Protein AF-A0A024HDV5-F1 (afdb_monomer)

Secondary structure (DSSP, 8-state):
----EE--HHHHHHHHHHTTS-EEEEEEEEESSSS-EEEEEEEEEE-SSEEEEEEEETTEEEEEEEETT-TTHHHHHHHHHHHHHTT-TTS-PPPPP-----------SS-HHHHHHHHHHHHH-EEEEE--SSSSPEEEEEEEETTTTEEEEEEEE-SSS-EEEEEEEES-HHHHHHHHHHHHHHHHHHHSPPP-

Structure (mmCIF, N/CA/C/O backbone):
data_AF-A0A024HDV5-F1
#
_entry.id   AF-A0A024HDV5-F1
#
loop_
_atom_site.group_PDB
_atom_site.id
_atom_site.type_symbol
_atom_site.label_atom_id
_atom_site.label_alt_id
_atom_site.label_comp_id
_atom_site.label_asym_id
_atom_site.label_entity_id
_atom_site.label_seq_id
_atom_site.pdbx_PDB_ins_code
_atom_site.Cartn_x
_atom_site.Cartn_y
_atom_site.Cartn_z
_atom_site.occupancy
_atom_site.B_iso_or_equiv
_atom_site.auth_seq_id
_atom_site.auth_comp_id
_atom_site.auth_asym_id
_atom_site.auth_atom_id
_atom_site.pdbx_PDB_model_num
ATOM 1 N N . MET A 1 1 ? -21.410 15.016 -10.626 1.00 43.00 1 MET A N 1
ATOM 2 C CA . MET A 1 1 ? -20.176 14.421 -10.070 1.00 43.00 1 MET A CA 1
ATOM 3 C C . MET A 1 1 ? -19.532 13.602 -11.172 1.00 43.00 1 MET A C 1
ATOM 5 O O . MET A 1 1 ? -20.099 12.591 -11.567 1.00 43.00 1 MET A O 1
ATOM 9 N N . SER A 1 2 ? -18.441 14.092 -11.751 1.00 50.19 2 SER A N 1
ATOM 10 C CA . SER A 1 2 ? -17.769 13.458 -12.889 1.00 50.19 2 SER A CA 1
ATOM 11 C C . SER A 1 2 ? -17.036 12.207 -12.403 1.00 50.19 2 SER A C 1
ATOM 13 O O . SER A 1 2 ? -16.219 12.295 -11.489 1.00 50.19 2 SER A O 1
ATOM 15 N N . GLN A 1 3 ? -17.354 11.036 -12.957 1.00 60.84 3 GLN A N 1
ATOM 16 C CA . GLN A 1 3 ? -16.639 9.806 -12.619 1.00 60.84 3 GLN A CA 1
ATOM 17 C C . GLN A 1 3 ? -15.253 9.865 -13.261 1.00 60.84 3 GLN A C 1
ATOM 19 O O . GLN A 1 3 ? -15.145 9.796 -14.478 1.00 60.84 3 GLN A O 1
ATOM 24 N N . VAL A 1 4 ? -14.210 10.032 -12.446 1.00 78.19 4 VAL A N 1
ATOM 25 C CA . VAL A 1 4 ? -12.822 9.980 -12.918 1.00 78.19 4 VAL A CA 1
ATOM 26 C C . VAL A 1 4 ? -12.331 8.543 -12.805 1.00 78.19 4 VAL A C 1
ATOM 28 O O . VAL A 1 4 ? -12.373 7.963 -11.716 1.00 78.19 4 VAL A O 1
ATOM 31 N N . PHE A 1 5 ? -11.906 7.974 -13.928 1.00 82.06 5 PHE A N 1
ATOM 32 C CA . PHE A 1 5 ? -11.278 6.660 -14.014 1.00 82.06 5 PHE A CA 1
ATOM 33 C C . PHE A 1 5 ? -9.759 6.803 -14.024 1.00 82.06 5 PHE A C 1
ATOM 35 O O . PHE A 1 5 ? -9.225 7.597 -14.798 1.00 82.06 5 PHE A O 1
ATOM 42 N N . THR A 1 6 ? -9.078 6.013 -13.194 1.00 84.81 6 THR A N 1
ATOM 43 C CA . THR A 1 6 ? -7.614 5.991 -13.094 1.00 84.81 6 THR A CA 1
ATOM 44 C C . THR A 1 6 ? -7.074 4.563 -13.145 1.00 84.81 6 THR A C 1
ATOM 46 O O . THR A 1 6 ? -7.779 3.591 -12.832 1.00 84.81 6 THR A O 1
ATOM 49 N N . LEU A 1 7 ? -5.817 4.423 -13.563 1.00 85.81 7 LEU A N 1
ATOM 50 C CA . LEU A 1 7 ? -5.067 3.174 -13.457 1.00 85.81 7 LEU A CA 1
ATOM 51 C C . LEU A 1 7 ? -4.498 3.015 -12.041 1.00 85.81 7 LEU A C 1
ATOM 53 O O . LEU A 1 7 ? -4.229 3.989 -11.345 1.00 85.81 7 LEU A O 1
ATOM 57 N N . SER A 1 8 ? -4.310 1.769 -11.602 1.00 82.62 8 SER A N 1
ATOM 58 C CA . SER A 1 8 ? -3.619 1.487 -10.338 1.00 82.62 8 SER A CA 1
ATOM 59 C C . SER A 1 8 ? -2.098 1.542 -10.497 1.00 82.62 8 SER A C 1
ATOM 61 O O . SER A 1 8 ? -1.574 1.251 -11.574 1.00 82.62 8 SER A O 1
ATOM 63 N N . ASP A 1 9 ? -1.376 1.776 -9.398 1.00 79.94 9 ASP A N 1
ATOM 64 C CA . ASP A 1 9 ? 0.097 1.725 -9.375 1.00 79.94 9 ASP A CA 1
ATOM 65 C C . ASP A 1 9 ? 0.648 0.372 -9.841 1.00 79.94 9 ASP A C 1
ATOM 67 O O . ASP A 1 9 ? 1.657 0.293 -10.540 1.00 79.94 9 ASP A O 1
ATOM 71 N N . GLN A 1 10 ? -0.060 -0.716 -9.525 1.00 82.50 10 GLN A N 1
ATOM 72 C CA . GLN A 1 10 ? 0.281 -2.045 -10.028 1.00 82.50 10 GLN A CA 1
ATOM 73 C C . GLN A 1 10 ? 0.149 -2.125 -11.556 1.00 82.50 10 GLN A C 1
ATOM 75 O O . GLN A 1 10 ? 0.992 -2.733 -12.211 1.00 82.50 10 GLN A O 1
ATOM 80 N N . SER A 1 11 ? -0.884 -1.505 -12.137 1.00 85.19 11 SER A N 1
ATOM 81 C CA . SER A 1 11 ? -1.066 -1.471 -13.595 1.00 85.19 11 SER A CA 1
ATOM 82 C C . SER A 1 11 ? 0.036 -0.647 -14.265 1.00 85.19 11 SER A C 1
ATOM 84 O O . SER A 1 11 ? 0.549 -1.057 -15.301 1.00 85.19 11 SER A O 1
ATOM 86 N N . LEU A 1 12 ? 0.468 0.455 -13.641 1.00 86.00 12 LEU A N 1
ATOM 87 C CA . LEU A 1 12 ? 1.605 1.267 -14.091 1.00 86.00 12 LEU A CA 1
ATOM 88 C C . LEU A 1 12 ? 2.929 0.488 -14.085 1.00 86.00 12 LEU A C 1
ATOM 90 O O . LEU A 1 12 ? 3.687 0.530 -15.061 1.00 86.00 12 LEU A O 1
ATOM 94 N N . ALA A 1 13 ? 3.200 -0.258 -13.012 1.00 85.62 13 ALA A N 1
ATOM 95 C CA . ALA A 1 13 ? 4.378 -1.118 -12.927 1.00 85.62 13 ALA A CA 1
ATOM 96 C C . ALA A 1 13 ? 4.353 -2.199 -14.021 1.00 85.62 13 ALA A C 1
ATOM 98 O O . ALA A 1 13 ? 5.334 -2.387 -14.738 1.00 85.62 13 ALA A O 1
ATOM 99 N N . LEU A 1 14 ? 3.200 -2.845 -14.222 1.00 88.25 14 LEU A N 1
ATOM 100 C CA . LEU A 1 14 ? 3.026 -3.841 -15.280 1.00 88.25 14 LEU A CA 1
ATOM 101 C C . LEU A 1 14 ? 3.193 -3.240 -16.679 1.00 88.25 14 LEU A C 1
ATOM 103 O O . LEU A 1 14 ? 3.855 -3.850 -17.510 1.00 88.25 14 LEU A O 1
ATOM 107 N N . MET A 1 15 ? 2.647 -2.052 -16.950 1.00 89.25 15 MET A N 1
ATOM 108 C CA . MET A 1 15 ? 2.812 -1.375 -18.243 1.00 89.25 15 MET A CA 1
ATOM 109 C C . MET A 1 15 ? 4.277 -1.051 -18.542 1.00 89.25 15 MET A C 1
ATOM 111 O O . MET A 1 15 ? 4.703 -1.169 -19.688 1.00 89.25 15 MET A O 1
ATOM 115 N N . THR A 1 16 ? 5.054 -0.689 -17.518 1.00 88.44 16 THR A N 1
ATOM 116 C CA . THR A 1 16 ? 6.496 -0.434 -17.657 1.00 88.44 16 THR A CA 1
ATOM 117 C C . THR A 1 16 ? 7.224 -1.668 -18.181 1.00 88.44 16 THR A C 1
ATOM 119 O O . THR A 1 16 ? 7.959 -1.577 -19.161 1.00 88.44 16 THR A O 1
ATOM 122 N N . GLU A 1 17 ? 6.951 -2.835 -17.598 1.00 89.62 17 GLU A N 1
ATOM 123 C CA . GLU A 1 17 ? 7.529 -4.094 -18.070 1.00 89.62 17 GLU A CA 1
ATOM 124 C C . GLU A 1 17 ? 6.977 -4.503 -19.438 1.00 89.62 17 GLU A C 1
ATOM 126 O O . GLU A 1 17 ? 7.721 -4.919 -20.321 1.00 89.62 17 GLU A O 1
ATOM 131 N N . GLN A 1 18 ? 5.672 -4.349 -19.658 1.00 90.69 18 GLN A N 1
ATOM 132 C CA . GLN A 1 18 ? 4.998 -4.778 -20.885 1.00 90.69 18 GLN A CA 1
ATOM 133 C C . GLN A 1 18 ? 5.420 -3.982 -22.119 1.00 90.69 18 GLN A C 1
ATOM 135 O O . GLN A 1 18 ? 5.420 -4.536 -23.214 1.00 90.69 18 GLN A O 1
ATOM 140 N N . LEU A 1 19 ? 5.843 -2.727 -21.961 1.00 88.75 19 LEU A N 1
ATOM 141 C CA . LEU A 1 19 ? 6.432 -1.934 -23.043 1.00 88.75 19 LEU A CA 1
ATOM 142 C C . LEU A 1 19 ? 7.752 -2.517 -23.574 1.00 88.75 19 LEU A C 1
ATOM 144 O O . LEU A 1 19 ? 8.164 -2.185 -24.687 1.00 88.75 19 LEU A O 1
ATOM 148 N N . ASN A 1 20 ? 8.397 -3.412 -22.818 1.00 87.19 20 ASN A N 1
ATOM 149 C CA . ASN A 1 20 ? 9.575 -4.139 -23.280 1.00 87.19 20 ASN A CA 1
ATOM 150 C C . ASN A 1 20 ? 9.230 -5.348 -24.165 1.00 87.19 20 ASN A C 1
ATOM 152 O O . ASN A 1 20 ? 10.140 -5.918 -24.773 1.00 87.19 20 ASN A O 1
ATOM 156 N N . PHE A 1 21 ? 7.955 -5.720 -24.297 1.00 88.75 21 PHE A N 1
ATOM 157 C CA . PHE A 1 21 ? 7.517 -6.899 -25.042 1.00 88.75 21 PHE A CA 1
ATOM 158 C C . PHE A 1 21 ? 6.491 -6.543 -26.120 1.00 88.75 21 PHE A C 1
ATOM 160 O O . PHE A 1 21 ? 5.687 -5.632 -25.962 1.00 88.75 21 PHE A O 1
ATOM 167 N N . SER A 1 22 ? 6.474 -7.317 -27.204 1.00 90.06 22 SER A N 1
ATOM 168 C CA . SER A 1 22 ? 5.362 -7.295 -28.158 1.00 90.06 22 SER A CA 1
ATOM 169 C C . SER A 1 22 ? 4.303 -8.296 -27.707 1.00 90.06 22 SER A C 1
ATOM 171 O O . SER A 1 22 ? 4.614 -9.464 -27.472 1.00 90.06 22 SER A O 1
ATOM 173 N N . GLY A 1 23 ? 3.054 -7.865 -27.564 1.00 91.19 23 GLY A N 1
ATOM 174 C CA . GLY A 1 23 ? 2.008 -8.719 -27.009 1.00 91.19 23 GLY A CA 1
ATOM 175 C C . GLY A 1 23 ? 0.676 -8.016 -26.802 1.00 91.19 23 GLY A C 1
ATOM 176 O O . GLY A 1 23 ? 0.520 -6.836 -27.101 1.00 91.19 23 GLY A O 1
ATOM 177 N N . ALA A 1 24 ? -0.304 -8.766 -26.302 1.00 92.19 24 ALA A N 1
ATOM 178 C CA . ALA A 1 24 ? -1.600 -8.235 -25.905 1.00 92.19 24 ALA A CA 1
ATOM 179 C C . ALA A 1 24 ? -1.808 -8.445 -24.403 1.00 92.19 24 ALA A C 1
ATOM 181 O O . ALA A 1 24 ? -1.646 -9.552 -23.893 1.00 92.19 24 ALA A O 1
ATOM 182 N N . PHE A 1 25 ? -2.205 -7.384 -23.715 1.00 92.12 25 PHE A N 1
ATOM 183 C CA . PHE A 1 25 ? -2.336 -7.312 -22.268 1.00 92.12 25 PHE A CA 1
ATOM 184 C C . PHE A 1 25 ? -3.703 -6.740 -21.912 1.00 92.12 25 PHE A C 1
ATOM 186 O O . PHE A 1 25 ? -4.240 -5.900 -22.631 1.00 92.12 25 PHE A O 1
ATOM 193 N N . ASN A 1 26 ? -4.276 -7.193 -20.803 1.00 91.50 26 ASN A N 1
ATOM 194 C CA . ASN A 1 26 ? -5.556 -6.690 -20.319 1.00 91.50 26 ASN A CA 1
ATOM 195 C C . ASN A 1 26 ? -5.314 -5.883 -19.051 1.00 91.50 26 ASN A C 1
ATOM 197 O O . ASN A 1 26 ? -4.616 -6.349 -18.151 1.00 91.50 26 ASN A O 1
ATOM 201 N N . HIS A 1 27 ? -5.915 -4.702 -18.983 1.00 90.94 27 HIS A N 1
ATOM 202 C CA . HIS A 1 27 ? -5.866 -3.832 -17.812 1.00 90.94 27 HIS A CA 1
ATOM 203 C C . HIS A 1 27 ? -7.271 -3.394 -17.424 1.00 90.94 27 HIS A C 1
ATOM 205 O O . HIS A 1 27 ? -8.255 -3.648 -18.126 1.00 90.94 27 HIS A O 1
ATOM 211 N N . THR A 1 28 ? -7.384 -2.760 -16.265 1.00 86.50 28 THR A N 1
ATOM 212 C CA . THR A 1 28 ? -8.661 -2.258 -15.767 1.00 86.50 28 THR A CA 1
ATOM 213 C C . THR A 1 28 ? -8.468 -0.895 -15.126 1.00 86.50 28 THR A C 1
ATOM 215 O O . THR A 1 28 ? -7.701 -0.767 -14.174 1.00 86.50 28 THR A O 1
ATOM 218 N N . CYS A 1 29 ? -9.199 0.102 -15.617 1.00 83.94 29 CYS A N 1
ATOM 219 C CA . CYS A 1 29 ? -9.316 1.404 -14.970 1.00 83.94 29 CYS A CA 1
ATOM 220 C C . CYS A 1 29 ? -10.452 1.353 -13.948 1.00 83.94 29 CYS A C 1
ATOM 222 O O . CYS A 1 29 ? -11.497 0.742 -14.196 1.00 83.94 29 CYS A O 1
ATOM 224 N N . ARG A 1 30 ? -10.268 1.993 -12.794 1.00 82.62 30 ARG A N 1
ATOM 225 C CA . ARG A 1 30 ? -11.275 2.029 -11.725 1.00 82.62 30 ARG A CA 1
ATOM 226 C C . ARG A 1 30 ? -11.669 3.462 -11.426 1.00 82.62 30 ARG A C 1
ATOM 228 O O . ARG A 1 30 ? -10.840 4.362 -11.503 1.00 82.62 30 ARG A O 1
ATOM 235 N N . SER A 1 31 ? -12.934 3.667 -11.080 1.00 76.88 31 SER A N 1
ATOM 236 C CA . SER A 1 31 ? -13.394 4.960 -10.585 1.00 76.88 31 SER A CA 1
ATOM 237 C C . SER A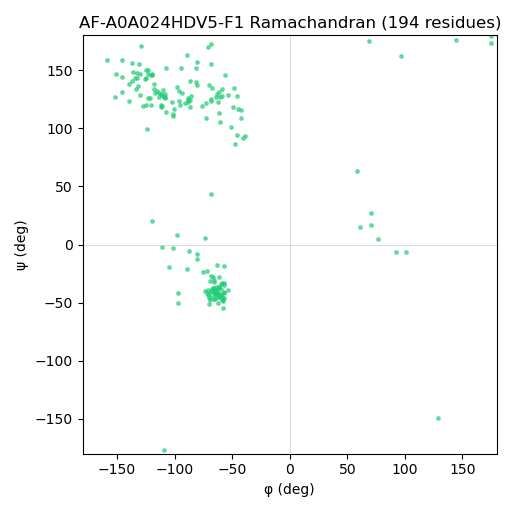 1 31 ? -13.050 5.118 -9.103 1.00 76.88 31 SER A C 1
ATOM 239 O O . SER A 1 31 ? -13.263 4.196 -8.318 1.00 76.88 31 SER A O 1
ATOM 241 N N . ALA A 1 32 ? -12.569 6.295 -8.697 1.00 63.53 32 ALA A N 1
ATOM 242 C CA . ALA A 1 32 ? -12.297 6.589 -7.285 1.00 63.53 32 ALA A CA 1
ATOM 243 C C . ALA A 1 32 ? -13.580 6.683 -6.430 1.00 63.53 32 ALA A C 1
ATOM 245 O O . ALA A 1 32 ? -13.557 6.414 -5.233 1.00 63.53 32 ALA A O 1
ATOM 246 N N . TYR A 1 33 ? -14.708 7.043 -7.051 1.00 59.03 33 TYR A N 1
ATOM 247 C CA . TYR A 1 33 ? -15.966 7.353 -6.358 1.00 59.03 33 TYR A CA 1
ATOM 248 C C . TYR A 1 33 ? -17.067 6.317 -6.597 1.00 59.03 33 TYR A C 1
ATOM 250 O O . TYR A 1 33 ? -18.168 6.441 -6.063 1.00 59.03 33 TYR A O 1
ATOM 258 N N . SER A 1 34 ? -16.810 5.299 -7.421 1.00 63.06 34 SER A N 1
ATOM 259 C CA . SER A 1 34 ? -17.801 4.274 -7.731 1.00 63.06 34 SER A CA 1
ATOM 260 C C . SER A 1 34 ? -17.157 2.907 -7.931 1.00 63.06 34 SER A C 1
ATOM 262 O O . SER A 1 34 ? -15.980 2.793 -8.251 1.00 63.06 34 SER A O 1
ATOM 264 N N . ARG A 1 35 ? -17.946 1.838 -7.780 1.00 66.75 35 ARG A N 1
ATOM 265 C CA . ARG A 1 35 ? -17.486 0.465 -8.055 1.00 66.75 35 ARG A CA 1
ATOM 266 C C . ARG A 1 35 ? -17.349 0.167 -9.556 1.00 66.75 35 ARG A C 1
ATOM 268 O O . ARG A 1 35 ? -17.095 -0.982 -9.910 1.00 66.75 35 ARG A O 1
ATOM 275 N N . HIS A 1 36 ? -17.532 1.161 -10.429 1.00 72.81 36 HIS A N 1
ATOM 276 C CA . HIS A 1 36 ? -17.417 0.979 -11.870 1.00 72.81 36 HIS A CA 1
ATOM 277 C C . HIS A 1 36 ? -15.965 0.745 -12.279 1.00 72.81 36 HIS A C 1
ATOM 279 O O . HIS A 1 36 ? -15.033 1.402 -11.803 1.00 72.81 36 HIS A O 1
ATOM 285 N N . GLN A 1 37 ? -15.800 -0.215 -13.181 1.00 81.69 37 GLN A N 1
ATOM 286 C CA . GLN A 1 37 ? -14.518 -0.632 -13.720 1.00 81.69 37 GLN A CA 1
ATOM 287 C C . GLN A 1 37 ? -14.631 -0.693 -15.237 1.00 81.69 37 GLN A C 1
ATOM 289 O O . GLN A 1 37 ? -15.617 -1.212 -15.760 1.00 81.69 37 GLN A O 1
ATOM 294 N N . ILE A 1 38 ? -13.617 -0.184 -15.927 1.00 84.06 38 ILE A N 1
ATOM 295 C CA . ILE A 1 38 ? -13.529 -0.232 -17.383 1.00 84.06 38 ILE A CA 1
ATOM 296 C C . ILE A 1 38 ? -12.381 -1.161 -17.743 1.00 84.06 38 ILE A C 1
ATOM 298 O O . ILE A 1 38 ? -11.237 -0.931 -17.352 1.00 84.06 38 ILE A O 1
ATOM 302 N N . GLN A 1 39 ? -12.694 -2.223 -18.477 1.00 87.81 39 GLN A N 1
ATOM 303 C CA . GLN A 1 39 ? -11.680 -3.118 -19.019 1.00 87.81 39 GLN A CA 1
ATOM 304 C C . GLN A 1 39 ? -11.104 -2.529 -20.300 1.00 87.81 39 GLN A C 1
ATOM 306 O O . GLN A 1 39 ? -11.836 -1.998 -21.138 1.00 87.81 39 GLN A O 1
ATOM 311 N N . LEU A 1 40 ? -9.794 -2.669 -20.464 1.00 91.25 40 LEU A N 1
ATOM 312 C CA . LEU A 1 40 ? -9.104 -2.284 -21.683 1.00 91.25 40 LEU A CA 1
ATOM 313 C C . LEU A 1 40 ? -8.161 -3.388 -22.133 1.00 91.25 40 LEU A C 1
ATOM 315 O O . LEU A 1 40 ? -7.557 -4.092 -21.318 1.00 91.25 40 LEU A O 1
ATOM 319 N N . LYS A 1 41 ? -8.007 -3.496 -23.447 1.00 92.31 41 LYS A N 1
ATOM 320 C CA . LYS A 1 41 ? -7.034 -4.378 -24.076 1.00 92.31 41 LYS A CA 1
ATOM 321 C C . LYS A 1 41 ? -5.948 -3.533 -24.722 1.00 92.31 41 LYS A C 1
ATOM 323 O O . LYS A 1 41 ? -6.219 -2.744 -25.620 1.00 92.31 41 LYS A O 1
ATOM 328 N N . MET A 1 42 ? -4.724 -3.716 -24.260 1.00 93.88 42 MET A N 1
ATOM 329 C CA . MET A 1 42 ? -3.530 -3.046 -24.746 1.00 93.88 42 MET A CA 1
ATOM 330 C C . MET A 1 42 ? -2.755 -3.996 -25.652 1.00 93.88 42 MET A C 1
ATOM 332 O O . MET A 1 42 ? -2.372 -5.079 -25.222 1.00 93.88 42 MET A O 1
ATOM 336 N N . LYS A 1 43 ? -2.503 -3.607 -26.897 1.00 94.19 43 LYS A N 1
ATOM 337 C CA . LYS A 1 43 ? -1.613 -4.321 -27.814 1.00 94.19 43 LYS A CA 1
ATOM 338 C C . LYS A 1 43 ? -0.340 -3.506 -27.988 1.00 94.19 43 LYS A C 1
ATOM 340 O O . LYS A 1 43 ? -0.424 -2.337 -28.342 1.00 94.19 43 LYS A O 1
ATOM 345 N N . VAL A 1 44 ? 0.806 -4.123 -27.749 1.00 93.94 44 VAL A N 1
ATOM 346 C CA . VAL A 1 44 ? 2.129 -3.514 -27.887 1.00 93.94 44 VAL A CA 1
ATOM 347 C C . VAL A 1 44 ? 2.848 -4.179 -29.051 1.00 93.94 44 VAL A C 1
ATOM 349 O O . VAL A 1 44 ? 2.917 -5.407 -29.130 1.00 93.94 44 VAL A O 1
ATOM 352 N N . GLU A 1 45 ? 3.381 -3.366 -29.949 1.00 93.00 45 GLU A N 1
ATOM 353 C CA . GLU A 1 45 ? 4.228 -3.769 -31.065 1.00 93.00 45 GLU A CA 1
ATOM 354 C C . GLU A 1 45 ? 5.536 -2.987 -30.959 1.00 93.00 45 GLU A C 1
ATOM 356 O O . GLU A 1 45 ? 5.616 -1.807 -31.300 1.00 93.00 45 GLU A O 1
ATOM 361 N N . ARG A 1 46 ? 6.566 -3.636 -30.415 1.00 89.56 46 ARG A N 1
ATOM 362 C CA . ARG A 1 46 ? 7.876 -3.026 -30.196 1.00 89.56 46 ARG A CA 1
ATOM 363 C C . ARG A 1 46 ? 8.746 -3.166 -31.442 1.00 89.56 46 ARG A C 1
ATOM 365 O O . ARG A 1 46 ? 9.002 -4.285 -31.887 1.00 89.56 46 ARG A O 1
ATOM 372 N N . ALA A 1 47 ? 9.252 -2.047 -31.952 1.00 88.38 47 ALA A N 1
ATOM 373 C CA . ALA A 1 47 ? 10.330 -2.007 -32.934 1.00 88.38 47 ALA A CA 1
ATOM 374 C C . ALA A 1 47 ? 11.625 -1.473 -32.296 1.00 88.38 47 ALA A C 1
ATOM 376 O O . ALA A 1 47 ? 11.704 -1.239 -31.092 1.00 88.38 47 ALA A O 1
ATOM 377 N N . VAL A 1 48 ? 12.679 -1.328 -33.102 1.00 83.00 48 VAL A N 1
ATOM 378 C CA . VAL A 1 48 ? 13.996 -0.870 -32.624 1.00 83.00 48 VAL A CA 1
ATOM 379 C C . VAL A 1 48 ? 13.972 0.616 -32.248 1.00 83.00 48 VAL A C 1
ATOM 381 O O . VAL A 1 48 ? 14.573 1.002 -31.251 1.00 83.00 48 VAL A O 1
ATOM 384 N N . ALA A 1 49 ? 13.272 1.441 -33.032 1.00 84.38 49 ALA A N 1
ATOM 385 C CA . ALA A 1 49 ? 13.182 2.885 -32.815 1.00 84.38 49 ALA A CA 1
ATOM 386 C C . ALA A 1 49 ? 11.908 3.282 -32.055 1.00 84.38 49 ALA A C 1
ATOM 388 O O . ALA A 1 49 ? 11.959 4.072 -31.115 1.00 84.38 49 ALA A O 1
ATOM 389 N N . GLU A 1 50 ? 10.771 2.675 -32.395 1.00 89.38 50 GLU A N 1
ATOM 390 C CA . GLU A 1 50 ? 9.451 3.071 -31.899 1.00 89.38 50 GLU A CA 1
ATOM 391 C C . GLU A 1 50 ? 8.643 1.863 -31.415 1.00 89.38 50 GLU A C 1
ATOM 393 O O . GLU A 1 50 ? 8.689 0.783 -32.001 1.00 89.38 50 GLU A O 1
ATOM 398 N N . THR A 1 51 ? 7.883 2.058 -30.345 1.00 89.44 51 THR A N 1
ATOM 399 C CA . THR A 1 51 ? 6.913 1.100 -2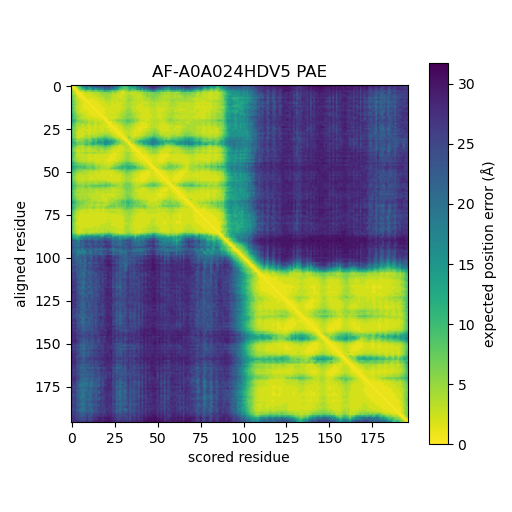9.826 1.00 89.44 51 THR A CA 1
ATOM 400 C C . THR A 1 51 ? 5.519 1.629 -30.128 1.00 89.44 51 THR A C 1
ATOM 402 O O . THR A 1 51 ? 5.108 2.655 -29.584 1.00 89.44 51 THR A O 1
ATOM 405 N N . ALA A 1 52 ? 4.781 0.921 -30.979 1.00 91.06 52 ALA A N 1
ATOM 406 C CA . ALA A 1 52 ? 3.387 1.224 -31.260 1.00 91.06 52 ALA A CA 1
ATOM 407 C C . ALA A 1 52 ? 2.494 0.545 -30.217 1.00 91.06 52 ALA A C 1
ATOM 409 O O . ALA A 1 52 ? 2.591 -0.662 -29.980 1.00 91.06 52 ALA A O 1
ATOM 410 N N . VAL A 1 53 ? 1.608 1.316 -29.592 1.00 92.31 53 VAL A N 1
ATOM 411 C CA . VAL A 1 53 ? 0.649 0.813 -28.610 1.00 92.31 53 VAL A CA 1
ATOM 412 C C . VAL A 1 53 ? -0.763 1.120 -29.077 1.00 92.31 53 VAL A C 1
ATOM 414 O O . VAL A 1 53 ? -1.117 2.258 -29.358 1.00 92.31 53 VAL A O 1
ATOM 417 N N . 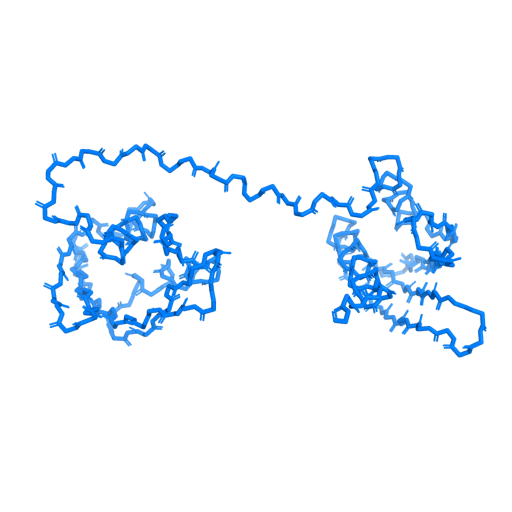THR A 1 54 ? -1.594 0.088 -29.149 1.00 91.62 54 THR A N 1
ATOM 418 C CA . THR A 1 54 ? -3.023 0.195 -29.436 1.00 91.62 54 THR A CA 1
ATOM 419 C C . THR A 1 54 ? -3.817 -0.103 -28.171 1.00 91.62 54 THR A C 1
ATOM 421 O O . THR A 1 54 ? -3.641 -1.159 -27.567 1.00 91.62 54 THR A O 1
ATOM 424 N N . ILE A 1 55 ? -4.750 0.773 -27.819 1.00 92.38 55 ILE A N 1
ATOM 425 C CA . ILE A 1 55 ? -5.702 0.594 -26.726 1.00 92.38 55 ILE A CA 1
ATOM 426 C C . ILE A 1 55 ? -7.089 0.347 -27.313 1.00 92.38 55 ILE A C 1
ATOM 428 O O . ILE A 1 55 ? -7.570 1.124 -28.132 1.00 92.38 55 ILE A O 1
ATOM 432 N N . ILE A 1 56 ? -7.731 -0.741 -26.896 1.00 89.69 56 ILE A N 1
ATOM 433 C CA . ILE A 1 56 ? -9.124 -1.045 -27.219 1.00 89.69 56 ILE A CA 1
ATOM 434 C C . ILE A 1 56 ? -9.930 -0.941 -25.930 1.00 89.69 56 ILE A C 1
ATOM 436 O O . ILE A 1 56 ? -9.673 -1.685 -24.978 1.00 89.69 56 ILE A O 1
ATOM 440 N N . MET A 1 57 ? -10.894 -0.027 -25.897 1.00 86.69 57 MET A N 1
ATOM 441 C CA . MET A 1 57 ? -11.709 0.270 -24.721 1.00 86.69 57 MET A CA 1
ATOM 442 C C . MET A 1 57 ? -13.120 0.648 -25.171 1.00 86.69 57 MET A C 1
ATOM 444 O O . MET A 1 57 ? -13.276 1.427 -26.101 1.00 86.69 57 MET A O 1
ATOM 448 N N . GLY A 1 58 ? -14.154 0.057 -24.565 1.00 78.25 58 GLY A N 1
ATOM 449 C CA . GLY A 1 58 ? -15.549 0.399 -24.890 1.00 78.25 58 GLY A CA 1
ATOM 450 C C . GLY A 1 58 ? -15.982 0.137 -26.344 1.00 78.25 58 GLY A C 1
ATOM 451 O O . GLY A 1 58 ? -17.017 0.639 -26.758 1.00 78.25 58 GLY A O 1
ATOM 452 N N . GLY A 1 59 ? -15.216 -0.643 -27.117 1.00 77.56 59 GLY A N 1
ATOM 453 C CA . GLY A 1 59 ? -15.454 -0.871 -28.551 1.00 77.56 59 GLY A CA 1
ATOM 454 C C . GLY A 1 59 ? -14.702 0.090 -29.478 1.00 77.56 59 GLY A C 1
ATOM 455 O O . GLY A 1 59 ? -14.672 -0.137 -30.685 1.00 77.56 59 GLY A O 1
ATOM 456 N N . GLU A 1 60 ? -14.033 1.099 -28.928 1.00 81.88 60 GLU A N 1
ATOM 457 C CA . GLU A 1 60 ? -13.194 2.035 -29.671 1.00 81.88 60 GLU A CA 1
ATOM 458 C C . GLU A 1 60 ? -11.729 1.602 -29.657 1.00 81.88 60 GLU A C 1
ATOM 460 O O . GLU A 1 60 ? -11.261 0.938 -28.725 1.00 81.88 60 GLU A O 1
ATOM 465 N N . LYS A 1 61 ? -10.997 1.985 -30.707 1.00 88.56 61 LYS A N 1
ATOM 466 C CA . LYS A 1 61 ? -9.577 1.683 -30.881 1.00 88.56 61 LYS A CA 1
ATOM 467 C C . LYS A 1 61 ? -8.790 2.984 -30.990 1.00 88.56 61 LYS A C 1
ATOM 469 O O . LYS A 1 61 ? -8.956 3.730 -31.946 1.00 88.56 61 LYS A O 1
ATOM 474 N N . HIS A 1 62 ? -7.857 3.164 -30.069 1.00 88.62 62 HIS A N 1
ATOM 475 C CA . HIS A 1 62 ? -6.974 4.321 -29.963 1.00 88.62 62 HIS A CA 1
ATOM 476 C C . HIS A 1 62 ? -5.522 3.863 -30.095 1.00 88.62 62 HIS A C 1
ATOM 478 O O . HIS A 1 62 ? -5.198 2.732 -29.733 1.00 88.62 62 HIS A O 1
ATOM 484 N N . SER A 1 63 ? -4.634 4.670 -30.672 1.00 89.31 63 SER A N 1
ATOM 485 C CA . SER A 1 63 ? -3.228 4.282 -30.875 1.00 89.31 63 SER A CA 1
ATOM 486 C C . SER A 1 63 ? -2.276 5.421 -30.537 1.00 89.31 63 SER A C 1
ATOM 488 O O . SER A 1 63 ? -2.558 6.571 -30.854 1.00 89.31 63 SER A O 1
ATOM 490 N N . ILE A 1 64 ? -1.151 5.080 -29.914 1.00 90.56 64 ILE A N 1
ATOM 491 C CA . ILE A 1 64 ? -0.056 5.989 -29.576 1.00 90.56 64 ILE A CA 1
ATOM 492 C C . ILE A 1 64 ? 1.273 5.334 -29.950 1.00 90.56 64 ILE A C 1
ATOM 494 O O . ILE A 1 64 ? 1.445 4.122 -29.805 1.00 90.56 64 ILE A O 1
ATOM 498 N N . THR A 1 65 ? 2.215 6.140 -30.422 1.00 90.81 65 THR A N 1
ATOM 499 C CA . THR A 1 65 ? 3.568 5.698 -30.766 1.00 90.81 65 THR A CA 1
ATOM 500 C C . THR A 1 65 ? 4.549 6.339 -29.796 1.00 90.81 65 THR A C 1
ATOM 502 O O . THR A 1 65 ? 4.488 7.545 -29.562 1.00 90.81 65 THR A O 1
ATOM 505 N N . LEU A 1 66 ? 5.430 5.534 -29.206 1.00 88.50 66 LEU A N 1
ATOM 506 C CA . LEU A 1 66 ? 6.385 5.957 -28.182 1.00 88.50 66 LEU A CA 1
ATOM 507 C C . LEU A 1 66 ? 7.813 5.634 -28.627 1.00 88.50 66 LEU A C 1
ATOM 509 O O . LEU A 1 66 ? 8.049 4.606 -29.258 1.00 88.50 66 LEU A O 1
ATOM 513 N N . THR A 1 67 ? 8.790 6.457 -28.253 1.00 88.06 67 THR A N 1
ATOM 514 C CA . THR A 1 67 ? 10.209 6.170 -28.518 1.00 88.06 67 THR A CA 1
ATOM 515 C C . THR A 1 67 ? 10.668 4.975 -27.689 1.00 88.06 67 THR A C 1
ATOM 517 O O . THR A 1 67 ? 10.549 4.986 -26.465 1.00 88.06 67 THR A O 1
ATOM 520 N N . THR A 1 68 ? 11.222 3.940 -28.316 1.00 85.81 68 THR A N 1
ATOM 521 C CA . THR A 1 68 ? 11.585 2.698 -27.615 1.00 85.81 68 THR A CA 1
ATOM 522 C C . THR A 1 68 ? 12.617 2.957 -26.514 1.00 85.81 68 THR A C 1
ATOM 524 O O . THR A 1 68 ? 13.675 3.525 -26.761 1.00 85.81 68 THR A O 1
ATOM 527 N N . GLY A 1 69 ? 12.325 2.511 -25.287 1.00 79.31 69 GLY A N 1
ATOM 528 C CA . GLY A 1 69 ? 13.245 2.614 -24.146 1.00 79.31 69 GLY A CA 1
ATOM 529 C C . GLY A 1 69 ? 13.349 4.000 -23.498 1.00 79.31 69 GLY A C 1
ATOM 530 O O . GLY A 1 69 ? 14.153 4.170 -22.584 1.00 79.31 69 GLY A O 1
ATOM 531 N N . ALA A 1 70 ? 12.551 4.983 -23.927 1.00 86.00 70 ALA A N 1
ATOM 532 C CA . ALA A 1 70 ? 12.541 6.298 -23.297 1.00 86.00 70 ALA A CA 1
ATOM 533 C C . ALA A 1 70 ? 11.971 6.245 -21.867 1.00 86.00 70 ALA A C 1
ATOM 535 O O . ALA A 1 70 ? 10.926 5.641 -21.596 1.00 86.00 70 ALA A O 1
ATOM 536 N N . ALA A 1 71 ? 12.666 6.913 -20.943 1.00 78.94 71 ALA A N 1
ATOM 537 C CA . ALA A 1 71 ? 12.207 7.076 -19.571 1.00 78.94 71 ALA A CA 1
ATOM 538 C C . ALA A 1 71 ? 10.905 7.895 -19.559 1.00 78.94 71 ALA A C 1
ATOM 540 O O . ALA A 1 71 ? 10.849 8.985 -20.120 1.00 78.94 71 ALA A O 1
ATOM 541 N N . GLY A 1 72 ? 9.858 7.365 -18.921 1.00 83.44 72 GLY A N 1
ATOM 542 C CA . GLY A 1 72 ? 8.550 8.023 -18.828 1.00 83.44 72 GLY A CA 1
ATOM 543 C C . GLY A 1 72 ? 7.479 7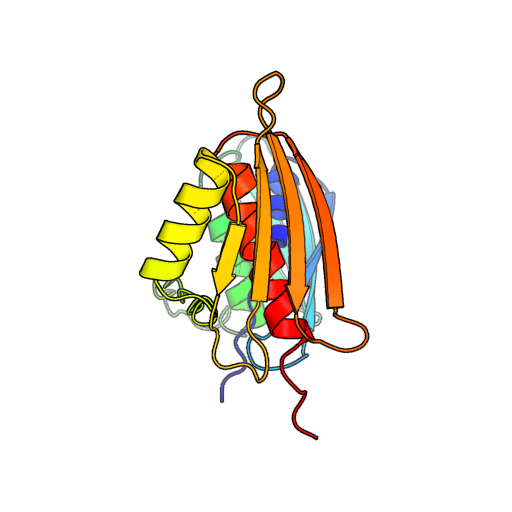.508 -19.794 1.00 83.44 72 GLY A C 1
ATOM 544 O O . GLY A 1 72 ? 6.319 7.865 -19.618 1.00 83.44 72 GLY A O 1
ATOM 545 N N . ASN A 1 73 ? 7.804 6.605 -20.727 1.00 85.75 73 ASN A N 1
ATOM 546 C CA . ASN A 1 73 ? 6.820 6.020 -21.651 1.00 85.75 73 ASN A CA 1
ATOM 547 C C . ASN A 1 73 ? 5.610 5.388 -20.955 1.00 85.75 73 ASN A C 1
ATOM 549 O O . ASN A 1 73 ? 4.487 5.516 -21.431 1.00 8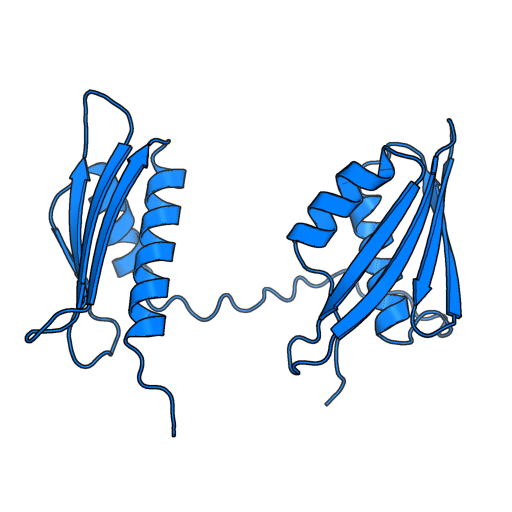5.75 73 ASN A O 1
ATOM 553 N N . SER A 1 74 ? 5.823 4.709 -19.825 1.00 84.56 74 SER A N 1
ATOM 554 C CA . SER A 1 74 ? 4.731 4.115 -19.050 1.00 84.56 74 SER A CA 1
ATOM 555 C C . SER A 1 74 ? 3.799 5.169 -18.455 1.00 84.56 74 SER A C 1
ATOM 557 O O . SER A 1 74 ? 2.595 4.940 -18.372 1.00 84.56 74 SER A O 1
ATOM 559 N N . ARG A 1 75 ? 4.333 6.343 -18.100 1.00 84.75 75 ARG A N 1
ATOM 560 C CA . ARG A 1 75 ? 3.544 7.476 -17.614 1.00 84.75 75 ARG A CA 1
ATOM 561 C C . ARG A 1 75 ? 2.706 8.070 -18.740 1.00 84.75 75 ARG A C 1
ATOM 563 O O . ARG A 1 75 ? 1.494 8.127 -18.587 1.00 84.75 75 ARG A O 1
ATOM 570 N N . THR A 1 76 ? 3.332 8.378 -19.877 1.00 86.69 76 THR A N 1
ATOM 571 C CA . THR A 1 76 ? 2.651 8.888 -21.080 1.00 86.69 76 THR A CA 1
ATOM 572 C C . THR A 1 76 ? 1.561 7.935 -21.564 1.00 86.69 76 THR A C 1
ATOM 574 O O . THR A 1 76 ? 0.471 8.361 -21.931 1.00 86.69 76 THR A O 1
ATOM 577 N N . LEU A 1 77 ? 1.828 6.628 -21.535 1.00 88.88 77 LEU A N 1
ATOM 578 C CA . LEU A 1 77 ? 0.840 5.623 -21.906 1.00 88.88 77 LEU A CA 1
ATOM 579 C C . LEU A 1 77 ? -0.343 5.587 -20.934 1.00 88.88 77 LEU A C 1
ATOM 581 O O . LEU A 1 77 ? -1.485 5.438 -21.359 1.00 88.88 77 LEU A O 1
ATOM 585 N N . ALA A 1 78 ? -0.082 5.710 -19.636 1.00 87.56 78 ALA A N 1
ATOM 586 C CA . ALA A 1 78 ? -1.139 5.736 -18.640 1.00 87.56 78 ALA A CA 1
ATOM 587 C C . ALA A 1 78 ? -1.992 7.005 -18.731 1.00 87.56 78 ALA A C 1
ATOM 589 O O . ALA A 1 78 ? -3.210 6.897 -18.641 1.00 87.56 78 ALA A O 1
ATOM 590 N N . ASP A 1 79 ? -1.371 8.160 -18.973 1.00 85.62 79 ASP A N 1
ATOM 591 C CA . ASP A 1 79 ? -2.067 9.427 -19.227 1.00 85.62 79 ASP A CA 1
ATOM 592 C C . ASP A 1 79 ? -2.996 9.279 -20.450 1.00 85.62 79 ASP A C 1
ATOM 594 O O . ASP A 1 79 ? -4.194 9.555 -20.381 1.00 85.62 79 ASP A O 1
ATOM 598 N N . PHE A 1 80 ? -2.487 8.689 -21.539 1.00 86.94 80 PHE A N 1
ATOM 599 C CA . PHE A 1 80 ? -3.271 8.385 -22.740 1.00 86.94 80 PHE A CA 1
ATOM 600 C C . PHE A 1 80 ? -4.462 7.454 -22.456 1.00 86.94 80 PHE A C 1
ATOM 602 O O . PHE A 1 80 ? -5.582 7.705 -22.898 1.00 86.94 80 PHE A O 1
ATOM 609 N N . VAL A 1 81 ? -4.252 6.387 -21.684 1.00 88.50 81 VAL A N 1
ATOM 610 C CA . VAL A 1 81 ? -5.314 5.447 -21.296 1.00 88.50 81 VAL A CA 1
ATOM 611 C C . VAL A 1 81 ? -6.379 6.110 -20.417 1.00 88.50 81 VAL A C 1
ATOM 613 O O . VAL A 1 81 ? -7.573 5.864 -20.603 1.00 88.50 81 VAL A O 1
ATOM 616 N N . GLU A 1 82 ? -5.969 6.944 -19.464 1.00 87.50 82 GLU A N 1
ATOM 617 C CA . GLU A 1 82 ? -6.878 7.686 -18.590 1.00 87.50 82 GLU A CA 1
ATOM 618 C C . GLU A 1 82 ? -7.664 8.735 -19.384 1.00 87.50 82 GLU A C 1
ATOM 620 O O . GLU A 1 82 ? -8.868 8.885 -19.168 1.00 87.50 82 GLU A O 1
ATOM 625 N N . ALA A 1 83 ? -7.046 9.398 -20.363 1.00 82.75 83 ALA A N 1
ATOM 626 C CA . ALA A 1 83 ? -7.740 10.304 -21.272 1.00 82.75 83 ALA A CA 1
ATOM 627 C C . ALA A 1 83 ? -8.847 9.585 -22.063 1.00 82.75 83 ALA A C 1
ATOM 629 O O . ALA A 1 83 ? -9.965 10.099 -22.135 1.00 82.75 83 ALA A O 1
ATOM 630 N N . ILE A 1 84 ? -8.583 8.376 -22.583 1.00 84.56 84 ILE A N 1
ATOM 631 C CA . ILE A 1 84 ? -9.594 7.552 -23.276 1.00 84.56 84 ILE A CA 1
ATOM 632 C C . ILE A 1 84 ? -10.729 7.185 -22.316 1.00 84.56 84 ILE A C 1
ATOM 634 O O . ILE A 1 84 ? -11.897 7.414 -22.617 1.00 84.56 84 ILE A O 1
ATOM 638 N N . ALA A 1 85 ? -10.394 6.660 -21.134 1.00 84.44 85 ALA A N 1
ATOM 639 C CA . ALA A 1 85 ? -11.382 6.203 -20.153 1.00 84.44 85 ALA A CA 1
ATOM 640 C C . ALA A 1 85 ? -12.308 7.323 -19.657 1.00 84.44 85 ALA A C 1
ATOM 642 O O . ALA A 1 85 ? -13.447 7.063 -19.274 1.00 84.44 85 ALA A O 1
ATOM 643 N N . ASN A 1 86 ? -11.818 8.563 -19.664 1.00 83.31 86 ASN A N 1
ATOM 644 C CA . ASN A 1 86 ? -12.572 9.746 -19.267 1.00 83.31 86 ASN A CA 1
ATOM 645 C C . ASN A 1 86 ? -13.177 10.512 -20.464 1.00 83.31 86 ASN A C 1
ATOM 647 O O . ASN A 1 86 ? -13.699 11.608 -20.265 1.00 83.31 86 ASN A O 1
ATOM 651 N N . GLY A 1 87 ? -13.117 9.958 -21.685 1.00 73.12 87 GLY A N 1
ATOM 652 C CA . GLY A 1 87 ? -13.748 10.518 -22.887 1.00 73.12 87 GLY A CA 1
ATOM 653 C C . GLY A 1 87 ? -13.107 11.804 -23.418 1.00 73.12 87 GLY A C 1
ATOM 654 O O . GLY A 1 87 ? -13.799 12.624 -24.011 1.00 73.12 87 GLY A O 1
ATOM 655 N N . ARG A 1 88 ? -11.809 12.022 -23.171 1.00 64.38 88 ARG A N 1
ATOM 656 C CA . ARG A 1 88 ? -11.104 13.282 -23.486 1.00 64.38 88 ARG A CA 1
ATOM 657 C C . ARG A 1 88 ? -10.252 13.255 -24.755 1.00 64.38 88 ARG A C 1
ATOM 659 O O . ARG A 1 88 ? -9.699 14.284 -25.109 1.00 64.38 88 ARG A O 1
ATOM 666 N N . VAL A 1 89 ? -10.139 12.120 -25.443 1.00 59.78 89 VAL A N 1
ATOM 667 C CA . VAL A 1 89 ? -9.244 11.994 -26.613 1.00 59.78 89 VAL A CA 1
ATOM 668 C C . VAL A 1 89 ? -9.741 12.752 -27.855 1.00 59.78 89 VAL A C 1
ATOM 670 O O . VAL A 1 89 ? -8.914 13.158 -28.664 1.00 59.78 89 VAL A O 1
ATOM 673 N N . ASP A 1 90 ? -11.042 13.044 -27.965 1.00 51.34 90 ASP A N 1
ATOM 674 C CA . ASP A 1 90 ? -11.601 13.867 -29.058 1.00 51.34 90 ASP A CA 1
ATOM 675 C C . ASP A 1 90 ? -11.598 15.383 -28.774 1.00 51.34 90 ASP A C 1
ATOM 677 O O . ASP A 1 90 ? -11.913 16.189 -29.653 1.00 51.34 90 ASP A O 1
ATOM 681 N N . SER A 1 91 ? -11.219 15.801 -27.566 1.00 41.94 91 SER A N 1
ATOM 682 C CA . SER A 1 91 ? -11.114 17.214 -27.202 1.00 41.94 91 SER A CA 1
ATOM 683 C C . SER A 1 91 ? -9.648 17.627 -27.269 1.00 41.94 91 SER A C 1
ATOM 685 O O . SER A 1 91 ? -8.831 17.127 -26.505 1.00 41.94 91 SER A O 1
ATOM 687 N N . ALA A 1 92 ? -9.300 18.551 -28.167 1.00 39.91 92 ALA A N 1
ATOM 688 C CA . ALA A 1 92 ? -7.957 19.123 -28.320 1.00 39.91 92 ALA A CA 1
ATOM 689 C C . ALA A 1 92 ? -7.538 20.025 -27.132 1.00 39.91 92 ALA A C 1
ATOM 691 O O . ALA A 1 92 ? -7.015 21.123 -27.322 1.00 39.91 92 ALA A O 1
ATOM 692 N N . GLU A 1 93 ? -7.802 19.594 -25.900 1.00 40.56 93 GLU A N 1
ATOM 693 C CA . GLU A 1 93 ? -7.395 20.286 -24.686 1.00 40.56 93 GLU A CA 1
ATOM 694 C C . GLU A 1 93 ? -6.083 19.677 -24.171 1.00 40.56 93 GLU A C 1
ATOM 696 O O . GLU A 1 93 ? -6.019 18.467 -23.937 1.00 40.56 93 GLU A O 1
ATOM 701 N N . PRO A 1 94 ? -5.018 20.482 -23.998 1.00 43.97 94 PRO A N 1
ATOM 702 C CA . PRO A 1 94 ? -3.793 20.007 -23.375 1.00 43.97 94 PRO A CA 1
ATOM 703 C C . PRO A 1 94 ? -4.088 19.553 -21.942 1.00 43.97 94 PRO A C 1
ATOM 705 O O . PRO A 1 94 ? -4.732 20.261 -21.166 1.00 43.97 94 PRO A O 1
ATOM 708 N N . GLU A 1 95 ? -3.606 18.359 -21.605 1.00 48.47 95 GLU A N 1
ATOM 709 C CA . GLU A 1 95 ? -3.778 17.765 -20.286 1.00 48.47 95 GLU A CA 1
ATOM 710 C C . GLU A 1 95 ? -3.161 18.685 -19.216 1.00 48.47 95 GLU A C 1
ATOM 712 O O . GLU A 1 95 ? -1.994 19.080 -19.348 1.00 48.47 95 GLU A O 1
ATOM 717 N N . PRO A 1 96 ? -3.890 19.054 -18.144 1.00 51.75 96 PRO A N 1
ATOM 718 C CA . PRO A 1 96 ? -3.235 19.630 -16.983 1.00 51.75 96 PRO A CA 1
ATOM 719 C C . PRO A 1 96 ? -2.225 18.593 -16.475 1.00 51.75 96 PRO A C 1
ATOM 721 O O . PRO A 1 96 ? -2.577 17.414 -16.387 1.00 51.75 96 PRO A O 1
ATOM 724 N N . PRO A 1 97 ? -0.977 18.992 -16.155 1.00 49.81 97 PRO A N 1
ATOM 725 C CA . PRO A 1 97 ? 0.043 18.061 -15.685 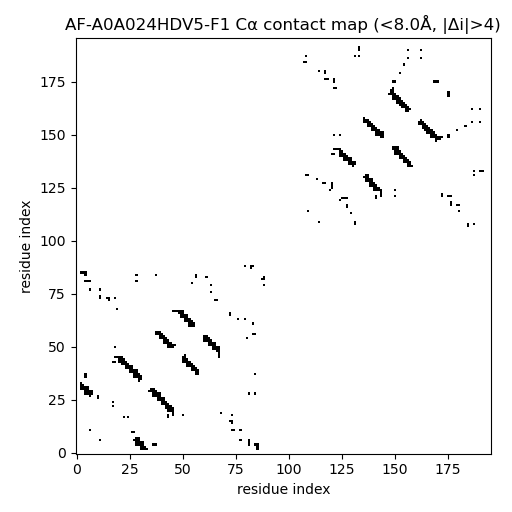1.00 49.81 97 PRO A CA 1
ATOM 726 C C . PRO A 1 97 ? -0.573 17.214 -14.591 1.00 49.81 97 PRO A C 1
ATOM 728 O O . PRO A 1 97 ? -1.254 17.803 -13.752 1.00 49.81 97 PRO A O 1
ATOM 731 N N . ARG A 1 98 ? -0.354 15.885 -14.621 1.00 43.59 98 ARG A N 1
ATOM 732 C CA . ARG A 1 98 ? -0.751 14.951 -13.561 1.00 43.59 98 ARG A CA 1
ATOM 733 C C . ARG A 1 98 ? -0.499 15.629 -12.224 1.00 43.59 98 ARG A C 1
ATOM 735 O O . ARG A 1 98 ? 0.603 15.565 -11.675 1.00 43.59 98 ARG A O 1
ATOM 742 N N . LEU A 1 99 ? -1.534 16.282 -11.703 1.00 44.28 99 LEU A N 1
ATOM 743 C CA . LEU A 1 99 ? -1.625 16.542 -10.303 1.00 44.28 99 LEU A CA 1
ATOM 744 C C . LEU A 1 99 ? -1.649 15.107 -9.829 1.00 44.28 99 LEU A C 1
ATOM 746 O O . LEU A 1 99 ? -2.577 14.352 -10.129 1.00 44.28 99 LEU A O 1
ATOM 750 N N . GLN A 1 100 ? -0.589 14.705 -9.135 1.00 42.88 100 GLN A N 1
ATOM 751 C CA . GLN A 1 100 ? -0.847 13.895 -7.975 1.00 42.88 100 GLN A CA 1
ATOM 752 C C . GLN A 1 100 ? -1.993 14.644 -7.284 1.00 42.88 100 GLN A C 1
ATOM 754 O O . GLN A 1 100 ? -1.787 15.564 -6.499 1.00 42.88 100 GLN A O 1
ATOM 759 N N . LEU A 1 101 ? -3.230 14.231 -7.576 1.00 43.56 101 LEU A N 1
ATOM 760 C CA . LEU A 1 101 ? -4.093 13.807 -6.513 1.00 43.56 101 LEU A CA 1
ATOM 761 C C . LEU A 1 101 ? -3.167 12.882 -5.737 1.00 43.56 101 LEU A C 1
ATOM 763 O O . LEU A 1 101 ? -3.054 11.692 -6.015 1.00 43.56 101 LEU A O 1
ATOM 767 N N . VAL A 1 102 ? -2.401 13.500 -4.830 1.00 41.47 102 VAL A N 1
ATOM 768 C CA . VAL A 1 102 ? -2.217 13.000 -3.498 1.00 41.47 102 VAL A CA 1
ATOM 769 C C . VAL A 1 102 ? -3.634 12.562 -3.208 1.00 41.47 102 VAL A C 1
ATOM 771 O O . VAL A 1 102 ? -4.505 13.381 -2.912 1.00 41.47 102 VAL A O 1
ATOM 774 N N . GLN A 1 103 ? -3.916 11.285 -3.507 1.00 39.72 103 GLN A N 1
ATOM 775 C CA . GLN A 1 103 ? -4.897 10.552 -2.754 1.00 39.72 103 GLN A CA 1
ATOM 776 C C . GLN A 1 103 ? -4.521 11.008 -1.372 1.00 39.72 103 GLN A C 1
ATOM 778 O O . GLN A 1 103 ? -3.367 10.807 -0.989 1.00 39.72 103 GLN A O 1
ATOM 783 N N . SER A 1 104 ? -5.364 11.840 -0.764 1.00 40.94 104 SER A N 1
ATOM 784 C CA . SER A 1 104 ? -5.202 12.150 0.636 1.00 40.94 104 SER A CA 1
ATOM 785 C C . SER A 1 104 ? -5.095 10.757 1.213 1.00 40.94 104 SER A C 1
ATOM 787 O O . SER A 1 1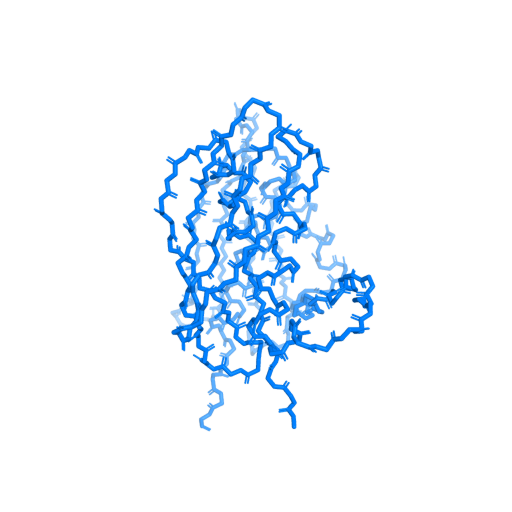04 ? -6.085 10.021 1.142 1.00 40.94 104 SER A O 1
ATOM 789 N N . GLU A 1 105 ? -3.863 10.320 1.520 1.00 45.66 105 GLU A N 1
ATOM 790 C CA . GLU A 1 105 ? -3.628 9.007 2.091 1.00 45.66 105 GLU A CA 1
ATOM 791 C C . GLU A 1 105 ? -4.646 9.003 3.211 1.00 45.66 105 GLU A C 1
ATOM 793 O O . GLU A 1 105 ? -4.654 10.000 3.947 1.00 45.66 105 GLU A O 1
ATOM 798 N N . PRO A 1 106 ? -5.623 8.069 3.194 1.00 50.59 106 PRO A N 1
ATOM 799 C CA . PRO A 1 106 ? -6.754 8.137 4.109 1.00 50.59 106 PRO A CA 1
ATOM 800 C C . PRO A 1 106 ? -6.153 8.464 5.458 1.00 50.59 106 PRO A C 1
ATOM 802 O O . PRO A 1 106 ? -5.253 7.716 5.845 1.00 50.59 106 PRO A O 1
ATOM 805 N N . GLU A 1 107 ? -6.501 9.642 6.011 1.00 55.94 107 GLU A N 1
ATOM 806 C CA . GLU A 1 107 ? -5.692 10.281 7.057 1.00 55.94 107 GLU A CA 1
ATOM 807 C C . GLU A 1 107 ? -5.261 9.191 8.016 1.00 55.94 107 GLU A C 1
ATOM 809 O O . GLU A 1 107 ? -6.123 8.482 8.548 1.00 55.94 107 GLU A O 1
ATOM 814 N N . SER A 1 108 ? -3.943 8.954 8.081 1.00 64.94 108 SER A N 1
ATOM 815 C CA . SER A 1 108 ? -3.401 7.819 8.820 1.00 64.94 108 SER A CA 1
ATOM 816 C C . SER A 1 108 ? -4.108 7.779 10.165 1.00 64.94 108 SER A C 1
ATOM 818 O O . SER A 1 108 ? -4.137 8.784 10.873 1.00 64.94 108 SER A O 1
ATOM 820 N N . ALA A 1 109 ? -4.672 6.623 10.521 1.00 72.94 109 ALA A N 1
ATOM 821 C CA . ALA A 1 109 ? -5.370 6.471 11.797 1.00 72.94 109 ALA A CA 1
ATOM 822 C C . ALA A 1 109 ? -4.465 6.817 12.995 1.00 72.94 109 ALA A C 1
ATOM 824 O O . ALA A 1 109 ? -4.954 7.049 14.096 1.00 72.94 109 ALA A O 1
ATOM 825 N N . LEU A 1 110 ? -3.147 6.824 12.766 1.00 81.62 110 LEU A N 1
ATOM 826 C CA . LEU A 1 110 ? -2.128 7.286 13.690 1.00 81.62 110 LEU A CA 1
ATOM 827 C C . LEU A 1 110 ? -1.692 8.716 13.377 1.00 81.62 110 LEU A C 1
ATOM 829 O O . LEU A 1 110 ? -1.357 9.032 12.232 1.00 81.62 110 LEU A O 1
ATOM 833 N N . ASP A 1 111 ? -1.574 9.533 14.417 1.00 83.75 111 ASP A N 1
ATOM 834 C CA . ASP A 1 111 ? -0.924 10.838 14.318 1.00 83.75 111 ASP A CA 1
ATOM 835 C C . ASP A 1 111 ? 0.610 10.715 14.138 1.00 83.75 111 ASP A C 1
ATOM 837 O O . ASP A 1 111 ? 1.217 9.648 14.288 1.00 83.75 111 ASP A O 1
ATOM 841 N N . THR A 1 112 ? 1.277 11.831 13.831 1.00 83.50 112 THR A N 1
ATOM 842 C CA . THR A 1 112 ? 2.736 11.875 13.618 1.00 83.50 112 THR A CA 1
ATOM 843 C C . THR A 1 112 ? 3.542 11.406 14.838 1.00 83.50 112 THR A C 1
ATOM 845 O O . THR A 1 112 ? 4.617 10.811 14.691 1.00 83.50 112 THR A O 1
ATOM 848 N N . ALA A 1 113 ? 3.052 11.653 16.057 1.00 84.31 113 ALA A N 1
ATOM 849 C CA . ALA A 1 113 ? 3.733 11.243 17.282 1.00 84.31 113 ALA A CA 1
ATOM 850 C C . ALA A 1 113 ? 3.647 9.721 17.471 1.00 84.31 113 ALA A C 1
ATOM 852 O O . ALA A 1 113 ? 4.650 9.074 17.783 1.00 84.31 113 ALA A O 1
ATOM 853 N N . GLN A 1 114 ? 2.484 9.136 17.200 1.00 88.12 114 GLN A N 1
ATOM 854 C CA . GLN A 1 114 ? 2.239 7.701 17.219 1.00 88.12 114 GLN A CA 1
ATOM 855 C C . GLN A 1 114 ? 3.041 6.979 16.135 1.00 88.12 114 GLN A C 1
ATOM 857 O O . GLN A 1 114 ? 3.683 5.971 16.431 1.00 88.12 114 GLN A O 1
ATOM 862 N N . GLN A 1 115 ? 3.110 7.517 14.914 1.00 88.75 115 GLN A N 1
ATOM 863 C CA . GLN A 1 115 ? 3.977 6.975 13.861 1.00 88.75 115 GLN A CA 1
ATOM 864 C C . GLN A 1 115 ? 5.456 6.978 14.282 1.00 88.75 115 GLN A C 1
ATOM 866 O O . GLN A 1 115 ? 6.166 5.982 14.110 1.00 88.75 115 GLN A O 1
ATOM 871 N N . THR A 1 116 ? 5.915 8.067 14.908 1.00 89.81 116 THR A N 1
ATOM 872 C CA . THR A 1 116 ? 7.283 8.169 15.443 1.00 89.81 116 THR A CA 1
ATOM 873 C C . THR A 1 116 ? 7.526 7.141 16.553 1.00 89.81 116 THR A C 1
ATOM 875 O O . THR A 1 116 ? 8.576 6.494 16.588 1.00 89.81 116 THR A O 1
ATOM 878 N N . ALA A 1 117 ? 6.548 6.932 17.439 1.00 90.75 117 ALA A N 1
ATOM 879 C CA . ALA A 1 117 ? 6.621 5.925 18.494 1.00 90.75 117 ALA A CA 1
ATOM 880 C C . ALA A 1 117 ? 6.693 4.499 17.923 1.00 90.75 117 ALA A C 1
ATOM 882 O O . ALA A 1 117 ? 7.497 3.693 18.393 1.00 90.75 117 ALA A O 1
ATOM 883 N N . VAL A 1 118 ? 5.931 4.201 16.866 1.00 93.62 118 VAL A N 1
ATOM 884 C CA . VAL A 1 118 ? 5.985 2.915 16.152 1.00 93.62 118 VAL A CA 1
ATOM 885 C C . VAL A 1 118 ? 7.359 2.693 15.507 1.00 93.62 118 VAL A C 1
ATOM 887 O O . VAL A 1 118 ? 7.917 1.602 15.626 1.00 93.62 118 VAL A O 1
ATOM 890 N N . ALA A 1 119 ? 7.959 3.715 14.893 1.00 92.06 119 ALA A N 1
ATOM 891 C CA . ALA A 1 119 ? 9.315 3.616 14.346 1.00 92.06 119 ALA A CA 1
ATOM 892 C C . ALA A 1 119 ? 10.369 3.374 15.445 1.00 92.06 119 ALA A C 1
ATOM 894 O O . ALA A 1 119 ? 11.272 2.547 15.305 1.00 92.06 119 ALA A O 1
ATOM 895 N N . LEU A 1 120 ? 10.249 4.040 16.596 1.00 93.62 120 LEU A N 1
ATOM 896 C CA . LEU A 1 120 ? 11.124 3.763 17.739 1.00 93.62 120 LEU A CA 1
ATOM 897 C C . LEU A 1 120 ? 10.941 2.334 18.264 1.00 93.62 120 LEU A C 1
ATOM 899 O O . LEU A 1 120 ? 11.929 1.674 18.602 1.00 93.62 120 LEU A O 1
ATOM 903 N N . LEU A 1 121 ? 9.701 1.846 18.282 1.00 94.25 121 LEU A N 1
ATOM 904 C CA . LEU A 1 121 ? 9.350 0.497 18.706 1.00 94.25 121 LEU A CA 1
ATOM 905 C C . LEU A 1 121 ? 9.943 -0.565 17.774 1.00 94.25 121 LEU A C 1
ATOM 907 O O . LEU A 1 121 ? 10.527 -1.530 18.260 1.00 94.25 121 LEU A O 1
ATOM 911 N N . THR A 1 122 ? 9.885 -0.393 16.450 1.00 93.00 122 THR A N 1
ATOM 912 C CA . THR A 1 122 ? 10.548 -1.338 15.535 1.00 93.00 122 THR A CA 1
ATOM 913 C C . THR A 1 122 ? 12.060 -1.298 15.680 1.00 93.00 122 THR A C 1
ATOM 915 O O . THR A 1 122 ? 12.701 -2.330 15.499 1.00 93.00 122 THR A O 1
ATOM 918 N N . ARG A 1 123 ? 12.653 -0.149 16.033 1.00 91.06 123 ARG A N 1
ATOM 919 C CA . ARG A 1 123 ? 14.104 -0.008 16.228 1.00 91.06 123 ARG A CA 1
ATOM 920 C C . ARG A 1 123 ? 14.615 -0.651 17.515 1.00 91.06 123 ARG A C 1
ATOM 922 O O . ARG A 1 123 ? 15.703 -1.223 17.503 1.00 91.06 123 ARG A O 1
ATOM 929 N N . LYS A 1 124 ? 13.873 -0.527 18.615 1.00 91.62 124 LYS A N 1
ATOM 930 C CA . LYS A 1 124 ? 14.317 -0.963 19.952 1.00 91.62 124 LYS A CA 1
ATOM 931 C C . LYS A 1 124 ? 13.658 -2.257 20.432 1.00 91.62 124 LYS A C 1
ATOM 933 O O . LYS A 1 124 ? 14.195 -2.909 21.319 1.00 91.62 124 LYS A O 1
ATOM 938 N N . GLY A 1 125 ? 12.525 -2.636 19.847 1.00 92.25 125 GLY A N 1
ATOM 939 C CA . GLY A 1 125 ? 11.602 -3.584 20.461 1.00 92.25 125 GLY A CA 1
ATOM 940 C C . GLY A 1 125 ? 10.920 -2.991 21.701 1.00 92.25 125 GLY A C 1
ATOM 941 O O . GLY A 1 125 ? 11.220 -1.876 22.129 1.00 92.25 125 GLY A O 1
ATOM 942 N N . GLY A 1 126 ? 9.985 -3.740 22.277 1.00 95.06 126 GLY A N 1
ATOM 943 C CA . GLY A 1 126 ? 9.216 -3.350 23.455 1.00 95.06 126 GLY A CA 1
ATOM 944 C C . GLY A 1 126 ? 7.718 -3.518 23.239 1.00 95.06 126 GLY A C 1
ATOM 945 O O . GLY A 1 126 ? 7.281 -4.384 22.481 1.00 95.06 126 GLY A O 1
ATOM 946 N N . HIS A 1 127 ? 6.934 -2.674 23.899 1.00 96.12 127 HIS A N 1
ATOM 947 C CA . HIS A 1 127 ? 5.491 -2.605 23.720 1.00 96.12 127 HIS A CA 1
ATOM 948 C C . HIS A 1 127 ? 5.030 -1.148 23.650 1.00 96.12 127 HIS A C 1
ATOM 950 O O . HIS A 1 127 ? 5.704 -0.249 24.153 1.00 96.12 127 HIS A O 1
ATOM 956 N N . LEU A 1 128 ? 3.886 -0.929 23.016 1.00 95.62 128 LEU A N 1
ATOM 957 C CA . LEU A 1 128 ? 3.247 0.363 22.841 1.00 95.62 128 LEU A CA 1
ATOM 958 C C . LEU A 1 128 ? 1.731 0.176 22.888 1.00 95.62 128 LEU A C 1
ATOM 960 O O . LEU A 1 128 ? 1.206 -0.823 22.396 1.00 95.62 128 LEU A O 1
ATOM 964 N N . GLN A 1 129 ? 1.038 1.147 23.467 1.00 94.50 129 GLN A N 1
ATOM 965 C CA . GLN A 1 129 ? -0.413 1.251 23.417 1.00 94.50 129 GLN A CA 1
ATOM 966 C C . GLN A 1 129 ? -0.772 2.464 22.558 1.00 94.50 129 GLN A C 1
ATOM 968 O O . GLN A 1 129 ? -0.231 3.547 22.771 1.00 94.50 129 GLN A O 1
ATOM 973 N N . LEU A 1 130 ? -1.644 2.264 21.575 1.00 91.38 130 LEU A N 1
ATOM 974 C CA . LEU A 1 130 ? -2.077 3.279 20.622 1.00 91.38 130 LEU A CA 1
ATOM 975 C C . LEU A 1 130 ? -3.557 3.581 20.846 1.00 91.38 130 LEU A C 1
ATOM 977 O O . LEU A 1 130 ? -4.387 2.667 20.851 1.00 91.38 130 LEU A O 1
ATOM 981 N N . ASP A 1 131 ? -3.867 4.861 21.017 1.00 88.00 131 ASP A N 1
ATOM 982 C CA . ASP A 1 131 ? -5.233 5.368 21.090 1.00 88.00 131 ASP A CA 1
ATOM 983 C C . ASP A 1 131 ? -5.597 5.988 19.741 1.00 88.00 131 ASP A C 1
ATOM 985 O O . ASP A 1 131 ? -5.001 6.973 19.314 1.00 88.00 131 ASP A O 1
ATOM 989 N N . VAL A 1 132 ? -6.526 5.348 19.043 1.00 85.00 132 VAL A N 1
ATOM 990 C CA . VAL A 1 132 ? -6.913 5.663 17.659 1.00 85.00 132 VAL A CA 1
ATOM 991 C C . VAL A 1 132 ? -8.389 6.056 17.567 1.00 85.00 132 VAL A C 1
ATOM 993 O O . VAL A 1 132 ? -9.007 5.924 16.513 1.00 85.00 132 VAL A O 1
ATOM 996 N N . GLY A 1 133 ? -8.992 6.468 18.689 1.00 83.31 133 GLY A N 1
ATOM 997 C CA . GLY A 1 133 ? -10.412 6.831 18.745 1.00 83.31 133 GLY A CA 1
ATOM 998 C C . GLY A 1 133 ? -11.378 5.646 18.612 1.00 83.31 133 GLY A C 1
ATOM 999 O O . GLY A 1 133 ? -12.558 5.838 18.319 1.00 83.31 133 GLY A O 1
ATOM 1000 N N . LEU A 1 134 ? -10.890 4.418 18.810 1.00 84.19 134 LEU A N 1
ATOM 1001 C CA . LEU A 1 134 ? -11.711 3.211 18.921 1.00 84.19 134 LEU A CA 1
ATOM 1002 C C . LEU A 1 134 ? -12.115 2.971 20.382 1.00 84.19 134 LEU A C 1
ATOM 1004 O O . LEU A 1 134 ? -11.492 3.487 21.302 1.00 84.19 134 LEU A O 1
ATOM 1008 N N . GLU A 1 135 ? -13.130 2.132 20.599 1.00 83.81 135 GLU A N 1
ATOM 1009 C CA . GLU A 1 135 ? -13.618 1.779 21.945 1.00 83.81 135 GLU A CA 1
ATOM 1010 C C . GLU A 1 135 ? -12.525 1.174 22.842 1.00 83.81 135 GLU A C 1
ATOM 1012 O O . GLU A 1 135 ? -12.524 1.377 24.052 1.00 83.81 135 GLU A O 1
ATOM 1017 N N . HIS A 1 136 ? -11.587 0.436 22.244 1.00 85.12 136 HIS A N 1
ATOM 1018 C CA . HIS A 1 136 ? -10.472 -0.189 22.944 1.00 85.12 136 HIS A CA 1
ATOM 1019 C C . HIS A 1 136 ? -9.149 0.223 22.286 1.00 85.12 136 HIS A C 1
ATOM 1021 O O . HIS A 1 136 ? -9.083 0.279 21.052 1.00 85.12 136 HIS A O 1
ATOM 1027 N N . PRO A 1 137 ? -8.081 0.453 23.069 1.00 90.50 137 PRO A N 1
ATOM 1028 C CA . PRO A 1 137 ? -6.776 0.787 22.519 1.00 90.50 137 PRO A CA 1
ATOM 1029 C C . PRO A 1 137 ? -6.161 -0.401 21.769 1.00 90.50 137 PRO A C 1
A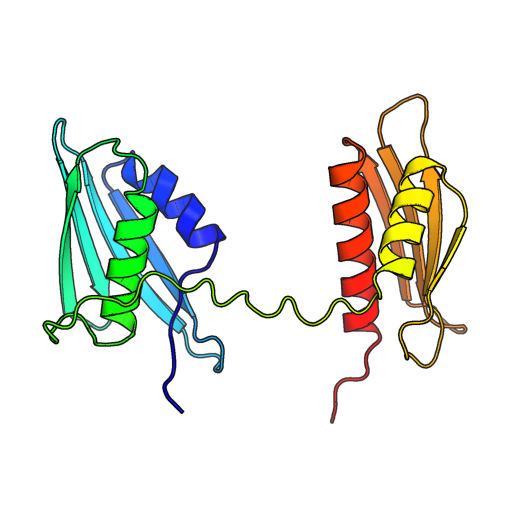TOM 1031 O O . PRO A 1 137 ? -6.448 -1.570 22.050 1.00 90.50 137 PRO A O 1
ATOM 1034 N N . ILE A 1 138 ? -5.263 -0.102 20.831 1.00 91.94 138 ILE A N 1
ATOM 1035 C CA . ILE A 1 138 ? -4.452 -1.119 20.159 1.00 91.94 138 ILE A CA 1
ATOM 1036 C C . ILE A 1 138 ? -3.180 -1.338 20.971 1.00 91.94 138 ILE A C 1
ATOM 1038 O O . ILE A 1 138 ? -2.387 -0.420 21.169 1.00 91.94 138 ILE A O 1
ATOM 1042 N N . HIS A 1 139 ? -2.943 -2.575 21.388 1.00 94.88 139 HIS A N 1
ATOM 1043 C CA . HIS A 1 139 ? -1.678 -2.982 21.988 1.00 94.88 139 HIS A CA 1
ATOM 1044 C C . HIS A 1 139 ? -0.759 -3.550 20.910 1.00 94.88 139 HIS A C 1
ATOM 1046 O O . HIS A 1 139 ? -1.159 -4.420 20.137 1.00 94.88 139 HIS A O 1
ATOM 1052 N N . VAL A 1 140 ? 0.481 -3.070 20.870 1.00 96.69 140 VAL A N 1
ATOM 1053 C CA . VAL A 1 140 ? 1.518 -3.485 19.923 1.00 96.69 140 VAL A CA 1
ATOM 1054 C C . VAL A 1 140 ? 2.739 -3.925 20.716 1.00 96.69 140 VAL A C 1
ATOM 1056 O O . VAL A 1 140 ? 3.322 -3.132 21.445 1.00 96.69 140 VAL A O 1
ATOM 1059 N N . ALA A 1 141 ? 3.161 -5.173 20.564 1.00 97.12 141 ALA A N 1
ATOM 1060 C CA . ALA A 1 141 ? 4.403 -5.696 21.114 1.00 97.12 141 ALA A CA 1
ATOM 1061 C C . ALA A 1 141 ? 5.340 -6.086 19.972 1.00 97.12 141 ALA A C 1
ATOM 1063 O O . ALA A 1 141 ? 4.940 -6.774 19.033 1.00 97.12 141 ALA A O 1
ATOM 1064 N N . VAL A 1 142 ? 6.595 -5.654 20.055 1.00 96.81 142 VAL A N 1
ATOM 1065 C CA . VAL A 1 142 ? 7.623 -5.931 19.054 1.00 96.81 142 VAL A CA 1
ATOM 1066 C C . VAL A 1 142 ? 8.838 -6.528 19.739 1.00 96.81 142 VAL A C 1
ATOM 1068 O O . VAL A 1 142 ? 9.487 -5.895 20.567 1.00 96.81 142 VAL A O 1
ATOM 1071 N N . HIS A 1 143 ? 9.193 -7.743 19.354 1.00 94.88 143 HIS A N 1
ATOM 1072 C CA . HIS A 1 143 ? 10.479 -8.329 19.675 1.00 94.88 143 HIS A CA 1
ATOM 1073 C C . HIS A 1 143 ? 11.438 -8.104 18.506 1.00 94.88 143 HIS A C 1
ATOM 1075 O O . HIS A 1 143 ? 11.184 -8.560 17.391 1.00 94.88 143 HIS A O 1
ATOM 1081 N N . ARG A 1 144 ? 12.551 -7.409 18.756 1.00 89.19 144 ARG A N 1
ATOM 1082 C CA . ARG A 1 144 ? 13.605 -7.219 17.758 1.00 89.19 144 ARG A CA 1
ATOM 1083 C C . ARG A 1 144 ? 14.594 -8.373 17.825 1.00 89.19 144 ARG A C 1
ATOM 1085 O O . ARG A 1 144 ? 15.187 -8.630 18.869 1.00 89.19 144 ARG A O 1
ATOM 1092 N N . THR A 1 145 ? 14.792 -9.042 16.697 1.00 83.56 145 THR A N 1
ATOM 1093 C CA . THR A 1 145 ? 15.799 -10.094 16.580 1.00 83.56 145 THR A CA 1
ATOM 1094 C C . THR A 1 145 ? 17.132 -9.440 16.210 1.00 83.56 145 THR A C 1
ATOM 1096 O O . THR A 1 145 ? 17.234 -8.776 15.187 1.00 83.56 145 THR A O 1
ATOM 1099 N N . TYR A 1 146 ? 18.156 -9.565 17.058 1.00 74.69 146 TYR A N 1
ATOM 1100 C CA . TYR A 1 146 ? 19.466 -8.932 16.808 1.00 74.69 146 TYR A CA 1
ATOM 1101 C C . TYR A 1 146 ? 20.426 -9.813 16.006 1.00 74.69 146 TYR A C 1
ATOM 1103 O O . TYR A 1 146 ? 21.351 -9.311 15.380 1.00 74.69 146 TYR A O 1
ATOM 1111 N N . THR A 1 147 ? 20.201 -11.126 15.998 1.00 78.19 147 THR A N 1
ATOM 1112 C CA . THR A 1 147 ? 21.004 -12.092 15.234 1.00 78.19 147 THR A CA 1
ATOM 1113 C C . THR A 1 147 ? 20.616 -12.159 13.756 1.00 78.19 147 THR A C 1
ATOM 1115 O O . THR A 1 147 ? 21.328 -12.758 12.957 1.00 78.19 147 THR A O 1
ATOM 1118 N N . CYS A 1 148 ? 19.480 -11.569 13.387 1.00 71.31 148 CYS A N 1
ATOM 1119 C CA . CYS A 1 148 ? 18.929 -11.526 12.040 1.00 71.31 148 CYS A CA 1
ATOM 1120 C C . CYS A 1 148 ? 18.093 -10.254 11.911 1.00 71.31 148 CYS A C 1
ATOM 1122 O O . CYS A 1 148 ? 17.188 -10.074 12.717 1.00 71.31 148 CYS A O 1
ATOM 1124 N N . GLU A 1 149 ? 18.341 -9.415 10.906 1.00 82.69 149 GLU A N 1
ATOM 1125 C CA . GLU A 1 149 ? 17.581 -8.173 10.724 1.00 82.69 149 GLU A CA 1
ATOM 1126 C C . GLU A 1 149 ? 16.089 -8.458 10.504 1.00 82.69 149 GLU A C 1
ATOM 1128 O O . GLU A 1 149 ? 15.663 -8.967 9.462 1.00 82.69 149 GLU A O 1
ATOM 1133 N N . GLY A 1 150 ? 15.297 -8.192 11.542 1.00 89.31 150 GLY A N 1
ATOM 1134 C CA . GLY A 1 150 ? 13.875 -8.474 11.549 1.00 89.31 150 GLY A CA 1
ATOM 1135 C C . GLY A 1 150 ? 13.207 -8.205 12.891 1.00 89.31 150 GLY A C 1
ATOM 1136 O O . GLY A 1 150 ? 13.846 -7.893 13.903 1.00 89.31 150 GLY A O 1
ATOM 1137 N N . ILE A 1 151 ? 11.886 -8.327 12.876 1.00 94.31 151 ILE A N 1
ATOM 1138 C CA . ILE A 1 151 ? 11.026 -8.158 14.041 1.00 94.31 151 ILE A CA 1
ATOM 1139 C C . ILE A 1 151 ? 9.971 -9.259 14.090 1.00 94.31 151 ILE A C 1
ATOM 1141 O O . ILE A 1 151 ? 9.477 -9.711 13.056 1.00 94.31 151 ILE A O 1
ATOM 1145 N N . THR A 1 152 ? 9.584 -9.637 15.301 1.00 95.06 152 THR A N 1
ATOM 1146 C CA . THR A 1 152 ? 8.364 -10.397 15.575 1.00 95.06 152 THR A CA 1
ATOM 1147 C C . THR A 1 152 ? 7.379 -9.470 16.260 1.00 95.06 152 THR A C 1
ATOM 1149 O O . THR A 1 152 ? 7.712 -8.835 17.257 1.00 95.06 152 THR A O 1
ATOM 1152 N N . VAL A 1 153 ? 6.176 -9.381 15.715 1.00 96.56 153 VAL A N 1
ATOM 1153 C CA . VAL A 1 153 ? 5.140 -8.443 16.130 1.00 96.56 153 VAL A CA 1
ATOM 1154 C C . VAL A 1 153 ? 3.938 -9.220 16.631 1.00 96.56 153 VAL A C 1
ATOM 1156 O O . VAL A 1 153 ? 3.514 -10.183 15.997 1.00 96.56 153 VAL A O 1
ATOM 1159 N N . ILE A 1 154 ? 3.358 -8.753 17.732 1.00 96.50 154 ILE A N 1
ATOM 1160 C CA . ILE A 1 154 ? 2.024 -9.128 18.187 1.00 96.50 154 ILE A CA 1
ATOM 1161 C C . ILE A 1 154 ? 1.214 -7.841 18.324 1.00 96.50 154 ILE A C 1
ATOM 1163 O O . ILE A 1 154 ? 1.637 -6.910 19.002 1.00 96.50 154 ILE A O 1
ATOM 1167 N N . THR A 1 155 ? 0.054 -7.783 17.681 1.00 95.25 155 THR A N 1
ATOM 1168 C CA . THR A 1 155 ? -0.916 -6.693 17.832 1.00 95.25 155 THR A CA 1
ATOM 1169 C C . THR A 1 155 ? -2.234 -7.245 18.345 1.00 95.25 155 THR A C 1
ATOM 1171 O O . THR A 1 155 ? -2.601 -8.374 18.007 1.00 95.25 155 THR A O 1
ATOM 1174 N N . SER A 1 156 ? -2.945 -6.476 19.164 1.00 93.06 156 SER A N 1
ATOM 1175 C CA . SER A 1 156 ? -4.250 -6.875 19.687 1.00 93.06 156 SER A CA 1
ATOM 1176 C C . SER A 1 156 ? -5.157 -5.689 19.988 1.00 93.06 156 SER A C 1
ATOM 1178 O O . SER A 1 156 ? -4.676 -4.662 20.463 1.00 93.06 156 SER A O 1
ATOM 1180 N N . ILE A 1 157 ? -6.464 -5.868 19.799 1.00 91.12 157 ILE A N 1
ATOM 1181 C CA . ILE A 1 157 ? -7.506 -4.910 20.195 1.00 91.12 157 ILE A CA 1
ATOM 1182 C C . ILE A 1 157 ? -8.731 -5.632 20.777 1.00 91.12 157 ILE A C 1
ATOM 1184 O O . ILE A 1 157 ? -9.177 -6.650 20.233 1.00 91.12 157 ILE A O 1
ATOM 1188 N N . GLY A 1 158 ? -9.281 -5.083 21.865 1.00 85.88 158 GLY A N 1
ATOM 1189 C CA . GLY A 1 158 ? -10.427 -5.615 22.614 1.00 85.88 158 GLY A CA 1
ATOM 1190 C C . GLY A 1 158 ? -10.033 -6.439 23.847 1.00 85.88 158 GLY A C 1
ATOM 1191 O O . GLY A 1 158 ? -8.903 -6.901 23.959 1.00 85.88 158 GLY A O 1
ATOM 1192 N N . GLU A 1 159 ? -10.971 -6.644 24.774 1.00 77.38 159 GLU A N 1
ATOM 1193 C CA . GLU A 1 159 ? -10.722 -7.416 26.006 1.00 77.38 159 GLU A CA 1
ATOM 1194 C C . GLU A 1 159 ? -11.175 -8.880 25.893 1.00 77.38 159 GLU A C 1
ATOM 1196 O O . GLU A 1 159 ? -10.421 -9.814 26.173 1.00 77.38 159 GLU A O 1
ATOM 1201 N N . ARG A 1 160 ? -12.417 -9.118 25.450 1.00 78.00 160 ARG A N 1
ATOM 1202 C CA . ARG A 1 160 ? -13.004 -10.464 25.379 1.00 78.00 160 ARG A CA 1
ATOM 1203 C C . ARG A 1 160 ? -12.965 -10.992 23.947 1.00 78.00 160 ARG A C 1
ATOM 1205 O O . ARG A 1 160 ? -13.726 -10.536 23.103 1.00 78.00 160 ARG A O 1
ATOM 1212 N N . LYS A 1 161 ? -12.119 -12.004 23.704 1.00 77.56 161 LYS A N 1
ATOM 1213 C CA . LYS A 1 161 ? -11.769 -12.509 22.357 1.00 77.56 161 LYS A CA 1
ATOM 1214 C C . LYS A 1 161 ? -11.168 -11.390 21.486 1.00 77.56 161 LYS A C 1
ATOM 1216 O O . LYS A 1 161 ? -11.773 -11.018 20.478 1.00 77.56 161 LYS A O 1
ATOM 1221 N N . PRO A 1 162 ? -10.002 -10.844 21.887 1.00 83.69 162 PRO A N 1
ATOM 1222 C CA . PRO A 1 162 ? -9.355 -9.771 21.148 1.00 83.69 162 PRO A CA 1
ATOM 1223 C C . PRO A 1 162 ? -9.096 -10.183 19.706 1.00 83.69 162 PRO A C 1
ATOM 1225 O O . PRO A 1 162 ? -8.763 -11.336 19.417 1.00 83.69 162 PRO A O 1
ATOM 1228 N N . ARG A 1 163 ? -9.193 -9.215 18.800 1.00 88.94 163 ARG A N 1
ATOM 1229 C CA . ARG A 1 163 ? -8.676 -9.392 17.447 1.00 88.94 163 ARG A CA 1
ATOM 1230 C C . ARG A 1 163 ? -7.172 -9.256 17.538 1.00 88.94 163 ARG A C 1
ATOM 1232 O O . ARG A 1 163 ? -6.688 -8.215 17.974 1.00 88.94 163 ARG A O 1
ATOM 1239 N N . THR A 1 164 ? -6.452 -10.307 17.173 1.00 90.81 164 THR A N 1
ATOM 1240 C CA . THR A 1 164 ? -4.997 -10.348 17.278 1.00 90.81 164 THR A CA 1
ATOM 1241 C C . THR A 1 164 ? -4.361 -10.645 15.930 1.00 90.81 164 THR A C 1
ATOM 1243 O O . THR A 1 164 ? -4.936 -11.344 15.095 1.00 90.81 164 THR A O 1
ATOM 1246 N N . ALA A 1 165 ? -3.156 -10.126 15.721 1.00 91.31 165 ALA A N 1
ATOM 1247 C CA . ALA A 1 165 ? -2.290 -10.539 14.626 1.00 91.31 165 ALA A CA 1
ATOM 1248 C C . ALA A 1 165 ? -0.874 -10.761 15.158 1.00 91.31 165 ALA A C 1
ATOM 1250 O O . ALA A 1 165 ? -0.355 -9.941 15.914 1.00 91.31 165 ALA A O 1
ATOM 1251 N N . CYS A 1 166 ? -0.258 -11.873 14.760 1.00 94.69 166 CYS A N 1
ATOM 1252 C CA . CYS A 1 166 ? 1.107 -12.238 15.121 1.00 94.69 166 CYS A CA 1
ATOM 1253 C C . CYS A 1 166 ? 1.871 -12.611 13.855 1.00 94.69 166 CYS A C 1
ATOM 1255 O O . CYS A 1 166 ? 1.390 -13.421 13.060 1.00 94.69 166 CYS A O 1
ATOM 1257 N N . TRP A 1 167 ? 3.038 -12.011 13.647 1.00 95.25 167 TRP A N 1
ATOM 1258 C CA . TRP A 1 167 ? 3.863 -12.292 12.478 1.00 95.25 167 TRP A CA 1
ATOM 1259 C C . TRP A 1 167 ? 5.322 -11.910 12.708 1.00 95.25 167 TRP A C 1
ATOM 1261 O O . TRP A 1 167 ? 5.648 -11.074 13.547 1.00 95.25 167 TRP A O 1
ATOM 1271 N N . THR A 1 168 ? 6.205 -12.505 11.912 1.00 93.75 168 THR A N 1
ATOM 1272 C CA . THR A 1 168 ? 7.626 -12.157 11.860 1.00 93.75 168 THR A CA 1
ATOM 1273 C C . THR A 1 168 ? 7.957 -11.655 10.465 1.00 93.75 168 THR A C 1
ATOM 1275 O O . THR A 1 168 ? 7.562 -12.265 9.469 1.00 93.75 168 THR A O 1
ATOM 1278 N N . ALA A 1 169 ? 8.685 -10.547 10.382 1.00 91.31 169 ALA A N 1
ATOM 1279 C CA . ALA A 1 169 ? 9.235 -10.045 9.133 1.00 91.31 169 ALA A CA 1
ATOM 1280 C C . ALA A 1 169 ? 10.741 -9.863 9.263 1.00 91.31 169 ALA A C 1
ATOM 1282 O O . ALA A 1 169 ? 11.248 -9.464 10.311 1.00 91.31 169 ALA A O 1
ATOM 1283 N N . ARG A 1 170 ? 11.435 -10.153 8.169 1.00 89.56 170 ARG A N 1
ATOM 1284 C CA . ARG A 1 170 ? 12.847 -9.838 7.973 1.00 89.56 170 ARG A CA 1
ATOM 1285 C C . ARG A 1 170 ? 12.934 -8.704 6.966 1.00 89.56 170 ARG A C 1
ATOM 1287 O O . ARG A 1 170 ? 12.039 -8.590 6.129 1.00 89.56 170 ARG A O 1
ATOM 1294 N N . GLY A 1 171 ? 13.979 -7.904 7.069 1.00 86.44 171 GLY A N 1
ATOM 1295 C CA . GLY A 1 171 ? 14.179 -6.738 6.219 1.00 86.44 171 GLY A CA 1
ATOM 1296 C C . GLY A 1 171 ? 14.825 -5.601 6.989 1.00 86.44 171 GLY A C 1
ATOM 1297 O O . GLY A 1 171 ? 15.035 -5.685 8.207 1.00 86.44 171 GLY A O 1
ATOM 1298 N N . ASP A 1 172 ? 15.125 -4.532 6.263 1.00 87.81 172 ASP A N 1
ATOM 1299 C CA . ASP A 1 172 ? 15.693 -3.340 6.868 1.00 87.81 172 ASP A CA 1
ATOM 1300 C C . ASP A 1 172 ? 14.676 -2.626 7.777 1.00 87.81 172 ASP A C 1
ATOM 1302 O O . ASP A 1 172 ? 13.489 -2.959 7.864 1.00 87.81 172 ASP A O 1
ATOM 1306 N N . HIS A 1 173 ? 15.158 -1.616 8.499 1.00 86.00 173 HIS A N 1
ATOM 1307 C CA . HIS A 1 173 ? 14.333 -0.875 9.444 1.00 86.00 173 HIS A CA 1
ATOM 1308 C C . HIS A 1 173 ? 13.134 -0.164 8.792 1.00 86.00 173 HIS A C 1
ATOM 1310 O O . HIS A 1 173 ? 12.074 -0.101 9.419 1.00 86.00 173 HIS A O 1
ATOM 1316 N N . GLN A 1 174 ? 13.277 0.371 7.577 1.00 87.62 174 GLN A N 1
ATOM 1317 C CA . GLN A 1 174 ? 12.192 1.077 6.895 1.00 87.62 174 GLN A CA 1
ATOM 1318 C C . GLN A 1 174 ? 11.108 0.092 6.459 1.00 87.62 174 GLN A C 1
ATOM 1320 O O . GLN A 1 174 ? 9.923 0.333 6.697 1.00 87.62 174 GLN A O 1
ATOM 1325 N N . GLU A 1 175 ? 11.510 -1.050 5.910 1.00 88.25 175 GLU A N 1
ATOM 1326 C CA . GLU A 1 175 ? 10.614 -2.085 5.411 1.00 88.25 175 GLU A CA 1
ATOM 1327 C C . GLU A 1 175 ? 9.779 -2.709 6.539 1.00 88.25 175 GLU A C 1
ATOM 1329 O O . GLU A 1 175 ? 8.548 -2.784 6.447 1.00 88.25 175 GLU A O 1
ATOM 1334 N N . VAL A 1 176 ? 10.412 -3.068 7.665 1.00 90.69 176 VAL A N 1
ATOM 1335 C CA . VAL A 1 176 ? 9.684 -3.627 8.818 1.00 90.69 176 VAL A CA 1
ATOM 1336 C C . VAL A 1 176 ? 8.786 -2.596 9.508 1.00 90.69 176 VAL A C 1
ATOM 1338 O O . VAL A 1 176 ? 7.728 -2.959 10.021 1.00 90.69 176 VAL A O 1
ATOM 1341 N N . THR A 1 177 ? 9.164 -1.312 9.497 1.00 91.12 177 THR A N 1
ATOM 1342 C CA . THR A 1 177 ? 8.338 -0.224 10.052 1.00 91.12 177 THR A CA 1
ATOM 1343 C C . THR A 1 177 ? 7.111 0.024 9.191 1.00 91.12 177 THR A C 1
ATOM 1345 O O . THR A 1 177 ? 6.001 0.063 9.718 1.00 91.12 177 THR A O 1
ATOM 1348 N N . LYS A 1 178 ? 7.285 0.096 7.868 1.00 89.81 178 LYS A N 1
ATOM 1349 C CA . LYS A 1 178 ? 6.176 0.219 6.918 1.00 89.81 178 LYS A CA 1
ATOM 1350 C C . LYS A 1 178 ? 5.182 -0.931 7.076 1.00 89.81 178 LYS A C 1
ATOM 1352 O O . LYS A 1 178 ? 3.980 -0.702 7.165 1.00 89.81 178 LYS A O 1
ATOM 1357 N N . ARG A 1 179 ? 5.681 -2.166 7.174 1.00 92.00 179 ARG A N 1
ATOM 1358 C CA . ARG A 1 179 ? 4.837 -3.351 7.363 1.00 92.00 179 ARG A CA 1
ATOM 1359 C C . ARG A 1 179 ? 4.089 -3.335 8.700 1.00 92.00 179 ARG A C 1
ATOM 1361 O O . ARG A 1 179 ? 2.941 -3.771 8.754 1.00 92.00 179 ARG A O 1
ATOM 1368 N N . LEU A 1 180 ? 4.711 -2.824 9.766 1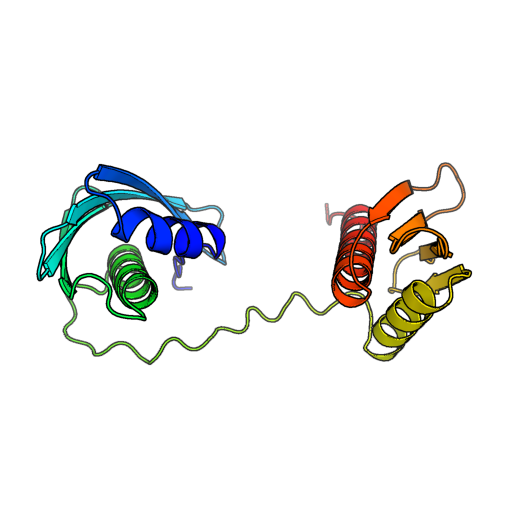.00 93.25 180 LEU A N 1
ATOM 1369 C CA . LEU A 1 180 ? 4.041 -2.653 11.056 1.00 93.25 180 LEU A CA 1
ATOM 1370 C C . LEU A 1 180 ? 2.913 -1.620 10.984 1.00 93.25 180 LEU A C 1
ATOM 1372 O O . LEU A 1 180 ? 1.811 -1.916 11.438 1.00 93.25 180 LEU A O 1
ATOM 1376 N N . LEU A 1 181 ? 3.160 -0.459 10.373 1.00 91.62 181 LEU A N 1
ATOM 1377 C CA . LEU A 1 181 ? 2.142 0.581 10.184 1.00 91.62 181 LEU A CA 1
ATOM 1378 C C . LEU A 1 181 ? 0.933 0.043 9.406 1.00 91.62 181 LEU A C 1
ATOM 1380 O O . LEU A 1 181 ? -0.189 0.116 9.898 1.00 91.62 181 LEU A O 1
ATOM 1384 N N . GLN A 1 182 ? 1.170 -0.638 8.282 1.00 90.50 182 GLN A N 1
ATOM 1385 C CA . GLN A 1 182 ? 0.108 -1.284 7.497 1.00 90.50 182 GLN A CA 1
ATOM 1386 C C . GLN A 1 182 ? -0.672 -2.337 8.301 1.00 90.50 182 GLN A C 1
ATOM 1388 O O . GLN A 1 182 ? -1.888 -2.465 8.162 1.00 90.50 182 GLN A O 1
ATOM 1393 N N . SER A 1 183 ? 0.011 -3.105 9.159 1.00 91.06 183 SER A N 1
ATOM 1394 C CA . SER A 1 183 ? -0.645 -4.082 10.035 1.00 91.06 183 SER A CA 1
ATOM 1395 C C . SER A 1 183 ? -1.546 -3.409 11.072 1.00 91.06 183 SER A C 1
ATOM 1397 O O . SER A 1 183 ? -2.601 -3.958 11.392 1.00 91.06 183 SER A O 1
ATOM 1399 N N . ILE A 1 184 ? -1.141 -2.253 11.608 1.00 91.12 184 ILE A N 1
ATOM 1400 C CA . ILE A 1 184 ? -1.943 -1.477 12.561 1.00 91.12 184 ILE A CA 1
ATOM 1401 C C . ILE A 1 184 ? -3.161 -0.887 11.849 1.00 91.12 184 ILE A C 1
ATOM 1403 O O . ILE A 1 184 ? -4.276 -1.083 12.319 1.00 91.12 184 ILE A O 1
ATOM 1407 N N . GLU A 1 185 ? -2.981 -0.258 10.688 1.00 89.56 185 GLU A N 1
ATOM 1408 C CA . GLU A 1 185 ? -4.080 0.284 9.876 1.00 89.56 185 GLU A CA 1
ATOM 1409 C C . GLU A 1 185 ? -5.107 -0.787 9.504 1.00 89.56 185 GLU A C 1
ATOM 1411 O O . GLU A 1 185 ? -6.314 -0.565 9.600 1.00 89.56 185 GLU A O 1
ATOM 1416 N N . HIS A 1 186 ? -4.646 -1.984 9.136 1.00 86.94 186 HIS A N 1
ATOM 1417 C CA . HIS A 1 186 ? -5.540 -3.101 8.857 1.00 86.94 186 HIS A CA 1
ATOM 1418 C C . HIS A 1 186 ? -6.353 -3.503 10.094 1.00 86.94 186 HIS A C 1
ATOM 1420 O O . HIS A 1 186 ? -7.555 -3.756 9.997 1.00 86.94 186 HIS A O 1
ATOM 1426 N N . LEU A 1 187 ? -5.716 -3.536 11.268 1.00 87.56 187 LEU A N 1
ATOM 1427 C CA . LEU A 1 187 ? -6.392 -3.841 12.524 1.00 87.56 187 LEU A CA 1
ATOM 1428 C C . LEU A 1 187 ? -7.415 -2.757 12.896 1.00 87.56 187 LEU A C 1
ATOM 1430 O O . LEU A 1 187 ? -8.521 -3.106 13.312 1.00 87.56 187 LEU A O 1
ATOM 1434 N N . VAL A 1 188 ? -7.085 -1.477 12.682 1.00 87.25 188 VAL A N 1
ATOM 1435 C CA . VAL A 1 188 ? -8.015 -0.346 12.834 1.00 87.25 188 VAL A CA 1
ATOM 1436 C C . VAL A 1 188 ? -9.218 -0.537 11.919 1.00 87.25 188 VAL A C 1
ATOM 1438 O O . VAL A 1 188 ? -10.341 -0.597 12.402 1.00 87.25 188 VAL A O 1
ATOM 1441 N N . ALA A 1 189 ? -8.998 -0.725 10.615 1.00 86.19 189 ALA A N 1
ATOM 1442 C CA . ALA A 1 189 ? -10.071 -0.876 9.634 1.00 86.19 189 ALA A CA 1
ATOM 1443 C C . ALA A 1 189 ? -10.993 -2.070 9.931 1.00 86.19 189 ALA A C 1
ATOM 1445 O O . ALA A 1 189 ? -12.195 -2.013 9.672 1.00 86.19 189 ALA A O 1
ATOM 1446 N N . LEU A 1 190 ? -10.444 -3.157 10.483 1.00 84.31 190 LEU A N 1
ATOM 1447 C CA . LEU A 1 190 ? -11.239 -4.285 10.955 1.00 84.31 190 LEU A CA 1
ATOM 1448 C C . LEU A 1 190 ? -12.073 -3.905 12.184 1.00 84.31 190 LEU A C 1
ATOM 1450 O O . LEU A 1 190 ? -13.238 -4.303 12.268 1.00 84.31 190 LEU A O 1
ATOM 1454 N N . ALA A 1 191 ? -11.476 -3.216 13.154 1.00 83.25 191 ALA A N 1
ATOM 1455 C CA . ALA A 1 191 ? -12.105 -2.869 14.423 1.00 83.25 191 ALA A CA 1
ATOM 1456 C C . ALA A 1 191 ? -13.123 -1.722 14.317 1.00 83.25 191 ALA A C 1
ATOM 1458 O O . ALA A 1 191 ? -14.045 -1.678 15.130 1.00 83.25 191 ALA A O 1
ATOM 1459 N N . THR A 1 192 ? -13.015 -0.852 13.309 1.00 82.62 192 THR A N 1
ATOM 1460 C CA . THR A 1 192 ? -14.002 0.196 13.041 1.00 82.62 192 THR A CA 1
ATOM 1461 C C . THR A 1 192 ? -15.364 -0.433 12.715 1.00 82.62 192 THR A C 1
ATOM 1463 O O . THR A 1 192 ? -15.469 -1.230 11.773 1.00 82.62 192 THR A O 1
ATOM 1466 N N . PRO A 1 193 ? -16.432 -0.106 13.464 1.00 73.88 193 PRO A N 1
ATOM 1467 C CA . PRO A 1 193 ? -17.761 -0.630 13.186 1.00 73.88 193 PRO A CA 1
ATOM 1468 C C . PRO A 1 193 ? -18.232 -0.151 11.809 1.00 73.88 193 PRO A C 1
ATOM 1470 O O . PRO A 1 193 ? -18.190 1.038 11.497 1.00 73.88 193 PRO A O 1
ATOM 1473 N N . LYS A 1 194 ? -18.692 -1.080 10.962 1.00 66.81 194 LYS A N 1
ATOM 1474 C CA . LYS A 1 194 ? -19.342 -0.713 9.698 1.00 66.81 194 LYS A CA 1
ATOM 1475 C C . LYS A 1 194 ? -20.673 -0.045 10.030 1.00 66.81 194 LYS A C 1
ATOM 1477 O O . LYS A 1 194 ? -21.491 -0.659 10.711 1.00 66.81 194 LYS A O 1
ATOM 1482 N N . ALA A 1 195 ? -20.873 1.185 9.557 1.00 51.56 195 ALA A N 1
ATOM 1483 C CA . ALA A 1 195 ? -22.182 1.827 9.601 1.00 51.56 195 ALA A CA 1
ATOM 1484 C C . ALA A 1 195 ? -23.219 0.894 8.945 1.00 51.56 195 ALA A C 1
ATOM 1486 O O . ALA A 1 195 ? -22.951 0.346 7.869 1.00 51.56 195 ALA A O 1
ATOM 1487 N N . ALA A 1 196 ? -24.321 0.654 9.658 1.00 39.53 196 ALA A N 1
ATOM 1488 C CA . ALA A 1 196 ? -25.431 -0.198 9.235 1.00 39.53 196 ALA A CA 1
ATOM 1489 C C . ALA A 1 196 ? -26.250 0.447 8.111 1.00 39.53 196 ALA A C 1
ATOM 1491 O O . ALA A 1 196 ? -26.357 1.695 8.109 1.00 39.53 196 ALA A O 1
#

Organism: Pseudomonas knackmussii (strain DSM 6978 / CCUG 54928 / LMG 23759 / B13) (NCBI:txid1301098)

Mean predicted aligned error: 16.09 Å

Nearest PDB structures (foldseek):
  7wzg-assembly1_A  TM=6.263E-01  e=5.085E-01  Streptomyces sp.
  2ejx-assembly1_A  TM=3.874E-01  e=2.226E-01  Sulfurisphaera tokodaii str. 7
  6b2e-assembly1_A  TM=1.926E-01  e=3.496E+00  Homo sapiens
  7vd2-assembly1_B  TM=2.558E-01  e=8.440E+00  Homo sapiens
  4zhx-assembly1_A  TM=1.744E-01  e=4.605E+00  Homo sapiens

Sequence (196 aa):
MSQVFTLSDQSLALMTEQLNFSGAFNHTCRSAYSRHQIQLKMKVERAVAETAVTIIMGGEKHSITLTTGAAGNSRTLADFVEAIANGRVDSAEPEPPRLQLVQSEPESALDTAQQTAVALLTRKGGHLQLDVGLEHPIHVAVHRTYTCEGITVITSIGERKPRTACWTARGDHQEVTKRLLQSIEHLVALATPKAA

Foldseek 3Di:
DQFQWAFDPVVLVVLVVCLVDFAKDKGWTQTPVDRDIWIKIWGWDDDPFKIKIWIQTPNDIDIDIDGRPDPCPSVVVRVVVSCVVSVNPPPPDPDDPPPPPPVVPPPQLDDPVRLVVLLVCLVPWAKDWADSPAPWIKIKGWDADPVAAWIWIWIWTDDPPTDIDTDIDGDHSVVRSVVVSVVVSVSVVVRPDDDD

Solvent-accessible surface area (backbone atoms only — not comparable to full-atom values): 11493 Å² total; per-residue (Å²): 134,84,79,56,37,40,74,48,73,68,54,47,55,50,43,49,60,47,68,77,39,66,48,77,47,79,50,61,31,38,31,87,89,47,95,55,69,48,64,32,40,39,37,33,47,60,51,89,65,41,26,41,35,37,41,38,43,93,89,45,80,48,76,52,78,42,63,48,90,49,90,58,52,42,56,58,50,48,54,54,51,31,33,52,70,57,70,43,75,86,48,97,65,82,76,76,74,84,66,73,71,64,64,72,63,73,74,62,77,56,53,74,67,55,51,50,50,50,46,52,31,62,74,67,25,53,71,49,78,44,82,64,90,56,101,49,52,38,39,39,36,32,48,55,44,86,94,48,66,30,40,38,38,40,38,36,35,59,84,82,83,45,57,68,50,75,53,72,49,71,48,55,74,66,58,52,34,53,53,49,52,54,52,50,52,51,52,48,63,68,67,52,80,77,85,130

Radius of gyration: 22.38 Å; Cα contacts (8 Å, |Δi|>4): 299; chains: 1; bounding box: 46×33×59 Å

pLDDT: mean 81.8, std 14.84, range [39.53, 97.12]